Protein AF-A0A9E5AVL1-F1 (afdb_monomer)

Solvent-accessible surface area (backbone atoms only — not comparable to full-atom values): 13352 Å² total; per-residue (Å²): 135,83,58,75,68,58,58,50,52,53,58,55,49,58,72,69,49,78,74,55,73,66,56,57,51,56,53,49,52,53,40,41,76,71,60,78,41,69,78,54,61,67,53,50,52,53,49,52,51,51,52,51,53,51,52,49,50,54,50,50,54,53,49,51,57,51,44,51,50,44,64,69,42,89,80,58,37,88,88,38,88,54,32,64,58,38,56,50,51,54,54,48,54,48,72,68,36,90,43,72,71,51,31,50,54,49,50,48,53,50,39,56,49,48,55,51,49,53,52,54,28,58,76,65,74,48,80,78,58,90,73,52,58,62,54,52,54,50,47,52,50,56,52,68,76,70,52,96,50,82,61,55,59,60,53,49,55,55,47,50,53,52,52,51,51,56,50,50,63,74,64,50,84,48,77,64,57,50,51,53,52,48,52,53,51,50,53,52,50,54,52,51,54,51,49,52,53,52,52,50,54,48,53,54,50,48,66,76,50,65,71,77,72,74,78,76,72,72,76,77,74,82,82,86,74,88,134

Radius of gyration: 32.95 Å; Cα contacts (8 Å, |Δi|>4): 63; chains: 1; bounding box: 86×68×91 Å

Structure (mmCIF, N/CA/C/O backbone):
data_AF-A0A9E5AVL1-F1
#
_entry.id   AF-A0A9E5AVL1-F1
#
loop_
_atom_site.group_PDB
_atom_site.id
_atom_site.type_symbol
_atom_site.label_atom_id
_atom_site.label_alt_id
_atom_site.label_comp_id
_atom_site.label_asym_id
_atom_site.label_entity_id
_atom_site.label_seq_id
_atom_site.pdbx_PDB_ins_code
_atom_site.Cartn_x
_atom_site.Cartn_y
_atom_site.Cartn_z
_atom_site.occupancy
_atom_site.B_iso_or_equiv
_atom_site.auth_seq_id
_atom_site.auth_comp_id
_atom_site.auth_asym_id
_atom_site.auth_atom_id
_atom_site.pdbx_PDB_model_num
ATOM 1 N N . MET A 1 1 ? 28.200 21.022 -48.558 1.00 65.75 1 MET A N 1
ATOM 2 C CA . MET A 1 1 ? 26.750 21.289 -48.716 1.00 65.75 1 MET A CA 1
ATOM 3 C C . MET A 1 1 ? 26.200 20.318 -49.753 1.00 65.75 1 MET A C 1
ATOM 5 O O . MET A 1 1 ? 26.696 20.313 -50.869 1.00 65.75 1 MET A O 1
ATOM 9 N N . ILE A 1 2 ? 25.260 19.443 -49.385 1.00 74.56 2 ILE A N 1
ATOM 10 C CA . ILE A 1 2 ? 24.670 18.452 -50.307 1.00 74.56 2 ILE A CA 1
ATOM 11 C C . ILE A 1 2 ? 23.527 19.133 -51.069 1.00 74.56 2 ILE A C 1
ATOM 13 O O . ILE A 1 2 ? 22.708 19.813 -50.453 1.00 74.56 2 ILE A O 1
ATOM 17 N N . SER A 1 3 ? 23.464 18.979 -52.395 1.00 87.94 3 SER A N 1
ATOM 18 C CA . SER A 1 3 ? 22.437 19.648 -53.200 1.00 87.94 3 SER A CA 1
ATOM 19 C C . SER A 1 3 ? 21.028 19.098 -52.897 1.00 87.94 3 SER A C 1
ATOM 21 O O . SER A 1 3 ? 20.856 17.887 -52.707 1.00 87.94 3 SER A O 1
ATOM 23 N N . PRO A 1 4 ? 19.987 19.951 -52.887 1.00 88.06 4 PRO A N 1
ATOM 24 C CA . PRO A 1 4 ? 18.616 19.541 -52.558 1.00 88.06 4 PRO A CA 1
ATOM 25 C C . PRO A 1 4 ? 18.028 18.518 -53.546 1.00 88.06 4 PRO A C 1
ATOM 27 O O . PRO A 1 4 ? 17.121 17.763 -53.200 1.00 88.06 4 PRO A O 1
ATOM 30 N N . ARG A 1 5 ? 18.568 18.434 -54.771 1.00 86.00 5 ARG A N 1
ATOM 31 C CA . ARG A 1 5 ? 18.184 17.406 -55.753 1.00 86.00 5 ARG A CA 1
ATOM 32 C C . ARG A 1 5 ? 18.671 16.008 -55.361 1.00 86.00 5 ARG A C 1
ATOM 34 O O . ARG A 1 5 ? 17.943 15.035 -55.553 1.00 86.00 5 ARG A O 1
ATOM 41 N N . ILE A 1 6 ? 19.869 15.904 -54.785 1.00 87.06 6 ILE A N 1
ATOM 42 C CA . ILE A 1 6 ? 20.459 14.620 -54.384 1.00 87.06 6 ILE A CA 1
ATOM 43 C C . ILE A 1 6 ? 19.718 14.049 -53.168 1.00 87.06 6 ILE A C 1
ATOM 45 O O . ILE A 1 6 ? 19.368 12.869 -53.162 1.00 87.06 6 ILE A O 1
ATOM 49 N N . SER A 1 7 ? 19.390 14.881 -52.173 1.00 85.00 7 SER A N 1
ATOM 50 C CA . SER A 1 7 ? 18.639 14.425 -50.993 1.00 85.00 7 SER A CA 1
ATOM 51 C C . SER A 1 7 ? 17.235 13.912 -51.350 1.00 85.00 7 SER A C 1
ATOM 53 O O . SER A 1 7 ? 16.782 12.912 -50.786 1.00 85.00 7 SER A O 1
ATOM 55 N N . TRP A 1 8 ? 16.567 14.528 -52.335 1.00 90.31 8 TRP A N 1
ATOM 56 C CA . TRP A 1 8 ? 15.270 14.065 -52.837 1.00 90.31 8 TRP A CA 1
ATOM 57 C C . TRP A 1 8 ? 15.355 12.687 -53.510 1.00 90.31 8 TRP A C 1
ATOM 59 O O . TRP A 1 8 ? 14.530 11.813 -53.228 1.00 90.31 8 TRP A O 1
ATOM 69 N N . LEU A 1 9 ? 16.376 12.459 -54.343 1.00 87.06 9 LEU A N 1
ATOM 70 C CA . LEU A 1 9 ? 16.611 11.169 -55.001 1.00 87.06 9 LEU A CA 1
ATOM 71 C C . LEU A 1 9 ? 16.873 10.049 -53.987 1.00 87.06 9 LEU A C 1
ATOM 73 O O . LEU A 1 9 ? 16.223 9.004 -54.052 1.00 87.06 9 LEU A O 1
ATOM 77 N N . PHE A 1 10 ? 17.743 10.284 -53.000 1.00 83.81 10 PHE A N 1
ATOM 78 C CA . PHE A 1 10 ? 18.002 9.304 -51.940 1.00 83.81 10 PHE A CA 1
ATOM 79 C C . PHE A 1 10 ? 16.743 8.970 -51.138 1.00 83.81 10 PHE A C 1
ATOM 81 O O . PHE A 1 10 ? 16.468 7.798 -50.884 1.00 83.81 10 PHE A O 1
ATOM 88 N N . ARG A 1 11 ? 15.923 9.975 -50.809 1.00 85.12 11 ARG A N 1
ATOM 89 C CA . ARG A 1 11 ? 14.659 9.769 -50.086 1.00 85.12 11 ARG A CA 1
ATOM 90 C C . ARG A 1 11 ? 13.625 8.994 -50.906 1.00 85.12 11 ARG A C 1
ATOM 92 O O . ARG A 1 11 ? 12.794 8.295 -50.332 1.00 85.12 11 ARG A O 1
ATOM 99 N N . ARG A 1 12 ? 13.639 9.115 -52.237 1.00 87.62 12 ARG A N 1
ATOM 100 C CA . ARG A 1 12 ? 12.754 8.347 -53.127 1.00 87.62 12 ARG A CA 1
ATOM 101 C C . ARG A 1 12 ? 13.211 6.894 -53.256 1.00 87.62 12 ARG A C 1
ATOM 103 O O . ARG A 1 12 ? 12.367 5.999 -53.248 1.00 87.62 12 ARG A O 1
ATOM 110 N N . MET A 1 13 ? 14.520 6.658 -53.335 1.00 84.00 13 MET A N 1
ATOM 111 C CA . MET A 1 13 ? 15.086 5.307 -53.377 1.00 84.00 13 MET A CA 1
ATOM 112 C C . MET A 1 13 ? 14.893 4.568 -52.048 1.00 84.00 13 MET A C 1
ATOM 114 O O . MET A 1 13 ? 14.464 3.417 -52.064 1.00 84.00 13 MET A O 1
ATOM 118 N N . SER A 1 14 ? 15.084 5.239 -50.906 1.00 79.12 14 SER A N 1
ATOM 119 C CA . SER A 1 14 ? 14.932 4.619 -49.579 1.00 79.12 14 SER A CA 1
ATOM 120 C C . SER A 1 14 ? 13.502 4.197 -49.238 1.00 79.12 14 SER A C 1
ATOM 122 O O . SER A 1 14 ? 13.309 3.335 -48.393 1.00 79.12 14 SER A O 1
ATOM 124 N N . ARG A 1 15 ? 12.485 4.777 -49.888 1.00 80.19 15 ARG A N 1
ATOM 125 C CA . ARG A 1 15 ? 11.084 4.353 -49.714 1.00 80.19 15 ARG A CA 1
ATOM 126 C C . ARG A 1 15 ? 10.721 3.109 -50.526 1.00 80.19 15 ARG A C 1
ATOM 128 O O . ARG A 1 15 ? 9.738 2.453 -50.201 1.00 80.19 15 ARG A O 1
ATOM 135 N N . ARG A 1 16 ? 11.453 2.822 -51.608 1.00 81.44 16 ARG A N 1
ATOM 136 C CA . ARG A 1 16 ? 11.190 1.675 -52.497 1.00 81.44 16 ARG A CA 1
ATOM 137 C C . ARG A 1 16 ? 12.064 0.480 -52.165 1.00 81.44 16 ARG A C 1
ATOM 139 O O . ARG A 1 16 ? 11.585 -0.647 -52.197 1.00 81.44 16 ARG A O 1
ATOM 146 N N . ALA A 1 17 ? 13.319 0.730 -51.817 1.00 77.31 17 ALA A N 1
ATOM 147 C CA . ALA A 1 17 ? 14.143 -0.275 -51.188 1.00 77.31 17 ALA A CA 1
ATOM 148 C C . ALA A 1 17 ? 13.575 -0.488 -49.780 1.00 77.31 17 ALA A C 1
ATOM 150 O O . ALA A 1 17 ? 13.653 0.404 -48.943 1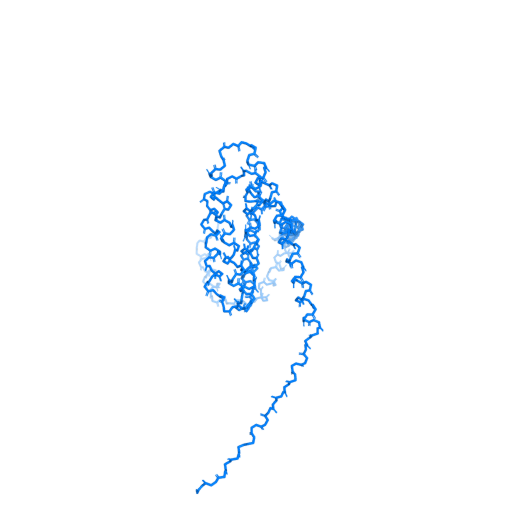.00 77.31 17 ALA A O 1
ATOM 151 N N . LYS A 1 18 ? 12.974 -1.648 -49.521 1.00 82.19 18 LYS A N 1
ATOM 152 C CA . LYS A 1 18 ? 12.820 -2.179 -48.163 1.00 82.19 18 LYS A CA 1
ATOM 153 C C . LYS A 1 18 ? 14.044 -3.063 -47.913 1.00 82.19 18 LYS A C 1
ATOM 155 O O . LYS A 1 18 ? 13.919 -4.277 -48.059 1.00 82.19 18 LYS A O 1
ATOM 160 N N . PRO A 1 19 ? 15.247 -2.499 -47.698 1.00 81.69 19 PRO A N 1
ATOM 161 C CA . PRO A 1 19 ? 16.427 -3.325 -47.513 1.00 81.69 19 PRO A CA 1
ATOM 162 C C . PRO A 1 19 ? 16.213 -4.245 -46.314 1.00 81.69 19 PRO A C 1
ATOM 164 O O . PRO A 1 19 ? 15.640 -3.850 -45.294 1.00 81.69 19 PRO A O 1
ATOM 167 N N . GLU A 1 20 ? 16.659 -5.486 -46.460 1.00 89.06 20 GLU A N 1
ATOM 168 C CA . GLU A 1 20 ? 16.605 -6.449 -45.375 1.00 89.06 20 GLU A CA 1
ATOM 169 C C . GLU A 1 20 ? 17.450 -5.983 -44.186 1.00 89.06 20 GLU A C 1
ATOM 171 O O . GLU A 1 20 ? 18.442 -5.261 -44.321 1.00 89.06 20 GLU A O 1
ATOM 176 N N . ARG A 1 21 ? 17.072 -6.438 -42.988 1.00 87.38 21 ARG A N 1
ATOM 177 C CA . ARG A 1 21 ? 17.776 -6.123 -41.738 1.00 87.38 21 ARG A CA 1
ATOM 178 C C . ARG A 1 21 ? 19.268 -6.489 -41.797 1.00 87.38 21 ARG A C 1
ATOM 180 O O . ARG A 1 21 ? 20.085 -5.787 -41.209 1.00 87.38 21 ARG A O 1
ATOM 187 N N . SER A 1 22 ? 19.615 -7.546 -42.530 1.00 89.69 22 SER A N 1
ATOM 188 C CA . SER A 1 22 ? 20.988 -8.002 -42.787 1.00 89.69 22 SER A CA 1
ATOM 189 C C . SER A 1 22 ? 21.841 -6.948 -43.504 1.00 89.69 22 SER A C 1
ATOM 191 O O . SER A 1 22 ? 22.997 -6.730 -43.137 1.00 89.69 22 SER A O 1
ATOM 193 N N . PHE A 1 23 ? 21.265 -6.233 -44.475 1.00 90.00 23 PHE A N 1
ATOM 194 C CA . PHE A 1 23 ? 21.961 -5.184 -45.217 1.00 90.00 23 PHE A CA 1
ATOM 195 C C . PHE A 1 23 ? 22.375 -4.034 -44.297 1.00 90.00 23 PHE A C 1
ATOM 197 O O . PHE A 1 23 ? 23.528 -3.616 -44.330 1.00 90.00 23 PHE A O 1
ATOM 204 N N . TYR A 1 24 ? 21.479 -3.567 -43.422 1.00 87.31 24 TYR A N 1
ATOM 205 C CA . TYR A 1 24 ? 21.816 -2.514 -42.459 1.00 87.31 24 TYR A CA 1
ATOM 206 C C . TYR A 1 24 ? 22.925 -2.923 -41.493 1.00 87.31 24 TYR A C 1
ATOM 208 O O . TYR A 1 24 ? 23.804 -2.110 -41.224 1.00 87.31 24 TYR A O 1
ATOM 216 N N . LEU A 1 25 ? 22.901 -4.166 -41.003 1.00 84.50 25 LEU A N 1
ATOM 217 C CA . LEU A 1 25 ? 23.939 -4.680 -40.106 1.00 84.50 25 LEU A CA 1
ATOM 218 C C . LEU A 1 25 ? 25.303 -4.707 -40.805 1.00 84.50 25 LEU A C 1
ATOM 220 O O . LEU A 1 25 ? 26.263 -4.150 -40.289 1.00 84.50 25 LEU A O 1
ATOM 224 N N . SER A 1 26 ? 25.366 -5.243 -42.026 1.00 89.88 26 SER A N 1
ATOM 225 C CA . SER A 1 26 ? 26.617 -5.267 -42.797 1.00 89.88 26 SER A CA 1
ATOM 226 C C . SER A 1 26 ? 27.115 -3.873 -43.207 1.00 89.88 26 SER A C 1
ATOM 228 O O . SER A 1 26 ? 28.321 -3.631 -43.223 1.00 89.88 26 SER A O 1
ATOM 230 N N . LEU A 1 27 ? 26.213 -2.934 -43.520 1.00 89.75 27 LEU A N 1
ATOM 231 C CA . LEU A 1 27 ? 26.571 -1.542 -43.805 1.00 89.75 27 LEU A CA 1
ATOM 232 C C . LEU A 1 27 ? 27.142 -0.865 -42.554 1.00 89.75 27 LEU A C 1
ATOM 234 O O . LEU A 1 27 ? 28.115 -0.121 -42.648 1.00 89.75 27 LEU A O 1
ATOM 238 N N . GLN A 1 28 ? 26.544 -1.133 -41.394 1.00 86.00 28 GLN A N 1
ATOM 239 C CA . GLN A 1 28 ? 27.009 -0.621 -40.115 1.00 86.00 28 GLN A CA 1
ATOM 240 C C . GLN A 1 28 ? 28.406 -1.155 -39.776 1.00 86.00 28 GLN A C 1
ATOM 242 O O . GLN A 1 28 ? 29.276 -0.348 -39.460 1.00 86.00 28 GLN A O 1
ATOM 247 N N . ASP A 1 29 ? 28.641 -2.463 -39.920 1.00 87.19 29 ASP A N 1
ATOM 248 C CA . ASP A 1 29 ? 29.950 -3.080 -39.665 1.00 87.19 29 ASP A CA 1
ATOM 249 C C . ASP A 1 29 ? 31.038 -2.482 -40.570 1.00 87.19 29 ASP A C 1
ATOM 251 O O . ASP A 1 29 ? 32.106 -2.103 -40.094 1.00 87.19 29 ASP A O 1
ATOM 255 N N . LYS A 1 30 ? 30.743 -2.291 -41.864 1.00 91.56 30 LYS A N 1
ATOM 256 C CA . LYS A 1 30 ? 31.684 -1.666 -42.812 1.00 91.56 30 LYS A CA 1
ATOM 257 C C . LYS A 1 30 ? 31.990 -0.207 -42.478 1.00 91.56 30 LYS A C 1
ATOM 259 O O . LYS A 1 30 ? 33.121 0.241 -42.640 1.00 91.56 30 LYS A O 1
ATOM 264 N N . LEU A 1 31 ? 30.989 0.556 -42.039 1.00 87.50 31 LEU A N 1
ATOM 265 C CA . LEU A 1 31 ? 31.185 1.951 -41.635 1.00 87.50 31 LEU A CA 1
ATOM 266 C C . LEU A 1 31 ? 31.946 2.064 -40.304 1.00 87.50 31 LEU A C 1
ATOM 268 O O . LEU A 1 31 ? 32.661 3.046 -40.099 1.00 87.50 31 LEU A O 1
ATOM 272 N N . GLU A 1 32 ? 31.811 1.073 -39.420 1.00 84.06 32 GLU A N 1
ATOM 273 C CA . GLU A 1 32 ? 32.590 0.965 -38.183 1.00 84.06 32 GLU A CA 1
ATOM 274 C C . GLU A 1 32 ? 34.056 0.608 -38.475 1.00 84.06 32 GLU A C 1
ATOM 276 O O . GLU A 1 32 ? 34.956 1.257 -37.946 1.00 84.06 32 GLU A O 1
ATOM 281 N N . GLU A 1 33 ? 34.306 -0.358 -39.363 1.00 88.31 33 GLU A N 1
ATOM 282 C CA . GLU A 1 33 ? 35.656 -0.748 -39.796 1.00 88.31 33 GLU A CA 1
ATOM 283 C C . GLU A 1 33 ? 36.397 0.408 -40.482 1.00 88.31 33 GLU A C 1
ATOM 285 O O . GLU A 1 33 ? 37.580 0.635 -40.236 1.00 88.31 33 GLU A O 1
ATOM 290 N N . ALA A 1 34 ? 35.677 1.206 -41.270 1.00 90.75 34 ALA A N 1
ATOM 291 C CA . ALA A 1 34 ? 36.215 2.396 -41.920 1.00 90.75 34 ALA A CA 1
ATOM 292 C C . ALA A 1 34 ? 36.401 3.604 -40.972 1.00 90.75 34 ALA A C 1
ATOM 294 O O . ALA A 1 34 ? 36.819 4.672 -41.416 1.00 90.75 34 ALA A O 1
ATOM 295 N N . GLY A 1 35 ? 36.091 3.468 -39.676 1.00 86.25 35 GLY A N 1
ATOM 296 C CA . GLY A 1 35 ? 36.334 4.502 -38.665 1.00 86.25 35 GLY A CA 1
ATOM 297 C C . GLY A 1 35 ? 35.399 5.714 -38.737 1.00 86.25 35 GLY A C 1
ATOM 298 O O . GLY A 1 35 ? 35.622 6.697 -38.032 1.00 86.25 35 GLY A O 1
ATOM 299 N N . TYR A 1 36 ? 34.336 5.659 -39.549 1.00 84.06 36 TYR A N 1
ATOM 300 C CA . TYR A 1 36 ? 33.347 6.741 -39.642 1.00 84.06 36 TYR A CA 1
ATOM 301 C C . TYR A 1 36 ? 32.460 6.830 -38.399 1.00 84.06 36 TYR A C 1
ATOM 303 O O . TYR A 1 36 ? 31.962 7.909 -38.074 1.00 84.06 36 TYR A O 1
ATOM 311 N N . PHE A 1 37 ? 32.278 5.715 -37.688 1.00 74.69 37 PHE A N 1
ATOM 312 C CA . PHE A 1 37 ? 31.630 5.696 -36.384 1.00 74.69 37 PHE A CA 1
ATOM 313 C C . PHE A 1 37 ? 32.646 5.336 -35.303 1.00 74.69 37 PHE A C 1
ATOM 315 O O . PHE A 1 37 ? 33.238 4.256 -35.359 1.00 74.69 37 PHE A O 1
ATOM 322 N N . PRO A 1 38 ? 32.839 6.180 -34.276 1.00 69.12 38 PRO A N 1
ATOM 323 C CA . PRO A 1 38 ? 33.598 5.753 -33.119 1.00 69.12 38 PRO A CA 1
ATOM 324 C C . PRO A 1 38 ? 32.849 4.584 -32.462 1.00 69.12 38 PRO A C 1
ATOM 326 O O . PRO A 1 38 ? 31.649 4.671 -32.186 1.00 69.12 38 PRO A O 1
ATOM 329 N N . ARG A 1 39 ? 33.569 3.495 -32.157 1.00 65.06 39 ARG A N 1
ATOM 330 C CA . ARG A 1 39 ? 33.092 2.304 -31.411 1.00 65.06 39 ARG A CA 1
ATOM 331 C C . ARG A 1 39 ? 32.383 2.613 -30.082 1.00 65.06 39 ARG A C 1
ATOM 333 O O . ARG A 1 39 ? 31.820 1.730 -29.436 1.00 65.06 39 ARG A O 1
ATOM 340 N N . THR A 1 40 ? 32.403 3.873 -29.663 1.00 60.72 40 THR A N 1
ATOM 341 C CA . THR A 1 40 ? 31.823 4.398 -28.435 1.00 60.72 40 THR A CA 1
ATOM 342 C C . THR A 1 40 ? 30.304 4.291 -28.369 1.00 60.72 40 THR A C 1
ATOM 344 O O . THR A 1 40 ? 29.777 4.181 -27.269 1.00 60.72 40 THR A O 1
ATOM 347 N N . HIS A 1 41 ? 29.558 4.273 -29.479 1.00 63.47 41 HIS A N 1
ATOM 348 C CA . HIS A 1 41 ? 28.090 4.310 -29.380 1.00 63.47 41 HIS A CA 1
ATOM 349 C C . HIS A 1 41 ? 27.497 3.034 -28.747 1.00 63.47 41 HIS A C 1
ATOM 351 O O . HIS A 1 41 ? 26.602 3.099 -27.900 1.00 63.47 41 HIS A O 1
ATOM 357 N N . ARG A 1 42 ? 28.030 1.858 -29.104 1.00 66.94 42 ARG A N 1
ATOM 358 C CA . ARG A 1 42 ? 27.552 0.566 -28.582 1.00 66.94 42 ARG A CA 1
ATOM 359 C C . ARG A 1 42 ? 27.969 0.361 -27.123 1.00 66.94 42 ARG A C 1
ATOM 361 O O . ARG A 1 42 ? 27.176 -0.126 -26.315 1.00 66.94 42 ARG A O 1
ATOM 368 N N . THR A 1 43 ? 29.173 0.805 -26.760 1.00 71.31 43 THR A N 1
ATOM 369 C CA . THR A 1 43 ? 29.642 0.774 -25.370 1.00 71.31 43 THR A CA 1
ATOM 370 C C . THR A 1 43 ? 28.873 1.778 -24.512 1.00 71.31 43 THR A C 1
ATOM 372 O O . THR A 1 43 ? 28.374 1.383 -23.461 1.00 71.31 43 THR A O 1
ATOM 375 N N . MET A 1 44 ? 28.642 3.011 -24.975 1.00 75.19 44 MET A N 1
ATOM 376 C CA . MET A 1 44 ? 27.846 4.019 -24.260 1.00 75.19 44 MET A CA 1
ATOM 377 C C . MET A 1 44 ? 26.419 3.544 -23.974 1.00 75.19 44 MET A C 1
ATOM 379 O O . MET A 1 44 ? 25.944 3.717 -22.853 1.00 75.19 44 MET A O 1
ATOM 383 N N . TRP A 1 45 ? 25.744 2.892 -24.927 1.00 77.19 45 TRP A N 1
ATOM 384 C CA . TRP A 1 45 ? 24.413 2.321 -24.680 1.00 77.19 45 TRP A CA 1
ATOM 385 C C . TRP A 1 45 ? 24.445 1.262 -23.572 1.00 77.19 45 TRP A C 1
ATOM 387 O O . TRP A 1 45 ? 23.612 1.275 -22.665 1.00 77.19 45 TRP A O 1
ATOM 397 N N . SER A 1 46 ? 25.436 0.364 -23.605 1.00 82.00 46 SER A N 1
ATOM 398 C CA . SER A 1 46 ? 25.592 -0.663 -22.569 1.00 82.00 46 SER A CA 1
ATOM 399 C C . SER A 1 46 ? 25.908 -0.064 -21.193 1.00 82.00 46 SER A C 1
ATOM 401 O O . SER A 1 46 ? 25.369 -0.528 -20.191 1.00 82.00 46 SER A O 1
ATOM 403 N N . TYR A 1 47 ? 26.711 1.005 -21.134 1.00 85.69 47 TYR A N 1
ATOM 404 C CA . TYR A 1 47 ? 27.002 1.727 -19.897 1.00 85.69 47 TYR A CA 1
ATOM 405 C C . TYR A 1 47 ? 25.752 2.403 -19.337 1.00 85.69 47 TYR A C 1
ATOM 407 O O . TYR A 1 47 ? 25.500 2.282 -18.143 1.00 85.69 47 TYR A O 1
ATOM 415 N N . ARG A 1 48 ? 24.928 3.036 -20.185 1.00 87.69 48 ARG A N 1
ATOM 416 C CA . ARG A 1 48 ? 23.655 3.638 -19.756 1.00 87.69 48 ARG A CA 1
ATOM 417 C C . ARG A 1 48 ? 22.691 2.598 -19.198 1.00 87.69 48 ARG A C 1
ATOM 419 O O . ARG A 1 48 ? 22.067 2.843 -18.175 1.00 87.69 48 ARG A O 1
ATOM 426 N N . TRP A 1 49 ? 22.590 1.424 -19.820 1.00 91.38 49 TRP A N 1
ATOM 427 C CA . TRP A 1 49 ? 21.756 0.359 -19.263 1.00 91.38 49 TRP A CA 1
ATOM 428 C C . TRP A 1 49 ? 22.298 -0.168 -17.938 1.00 91.38 49 TRP A C 1
ATOM 430 O O . TRP A 1 49 ? 21.534 -0.339 -16.995 1.00 91.38 49 TRP A O 1
ATOM 440 N N . LYS A 1 50 ? 23.616 -0.367 -17.829 1.00 92.12 50 LYS A N 1
ATOM 441 C CA . LYS A 1 50 ? 24.245 -0.794 -16.573 1.00 92.12 50 LYS A CA 1
ATOM 442 C C . LYS A 1 50 ? 24.007 0.209 -15.446 1.00 92.12 50 LYS A C 1
ATOM 444 O O . LYS A 1 50 ? 23.680 -0.216 -14.343 1.00 92.12 50 LYS A O 1
ATOM 449 N N . THR A 1 51 ? 24.120 1.513 -15.708 1.00 91.94 51 THR A N 1
ATOM 450 C CA . THR A 1 51 ? 23.853 2.535 -14.684 1.00 91.94 51 THR A CA 1
ATOM 451 C C . THR A 1 51 ? 22.381 2.587 -14.294 1.00 91.94 51 THR A C 1
ATOM 453 O O . THR A 1 51 ? 22.101 2.694 -13.105 1.00 91.94 51 THR A O 1
ATOM 456 N N . ILE A 1 52 ? 21.452 2.443 -15.246 1.00 92.81 52 ILE A N 1
ATOM 457 C CA . ILE A 1 52 ? 20.011 2.364 -14.955 1.00 92.81 52 ILE A CA 1
ATOM 458 C C . ILE A 1 52 ? 19.690 1.122 -14.116 1.00 92.81 52 ILE A C 1
ATOM 460 O O . ILE A 1 52 ? 18.971 1.220 -13.129 1.00 92.81 52 ILE A O 1
ATOM 464 N N . CYS A 1 53 ? 20.231 -0.047 -14.461 1.00 94.00 53 CYS A N 1
ATOM 465 C CA . CYS A 1 53 ? 19.997 -1.264 -13.684 1.00 94.00 53 CYS A CA 1
ATOM 466 C C . CYS A 1 53 ? 20.602 -1.168 -12.277 1.00 94.00 53 CYS A C 1
ATOM 468 O O . CYS A 1 53 ? 19.974 -1.598 -11.313 1.00 94.00 53 CYS A O 1
ATOM 470 N N . ALA A 1 54 ? 21.796 -0.582 -12.143 1.00 95.19 54 ALA A N 1
ATOM 471 C CA . ALA A 1 54 ? 22.432 -0.380 -10.846 1.00 95.19 54 ALA A CA 1
ATOM 472 C C . ALA A 1 54 ? 21.638 0.599 -9.969 1.00 95.19 54 ALA A C 1
ATOM 474 O O . ALA A 1 54 ? 21.376 0.299 -8.805 1.00 95.19 54 ALA A O 1
ATOM 475 N N . SER A 1 55 ? 21.201 1.738 -10.519 1.00 93.50 55 SER A N 1
ATOM 476 C CA . SER A 1 55 ? 20.386 2.701 -9.773 1.00 93.50 55 SER A CA 1
ATOM 477 C C . SER A 1 55 ? 19.029 2.115 -9.392 1.00 93.50 55 SER A C 1
ATOM 479 O O . SER A 1 55 ? 18.598 2.276 -8.252 1.00 93.50 55 SER A O 1
ATOM 481 N N . LEU A 1 56 ? 18.396 1.366 -10.299 1.00 94.81 56 LEU A N 1
ATOM 482 C CA . LEU A 1 56 ? 17.150 0.659 -10.030 1.00 94.81 56 LEU A CA 1
ATOM 483 C C . LEU A 1 56 ? 17.329 -0.388 -8.925 1.00 94.81 56 LEU A C 1
ATOM 485 O O . LE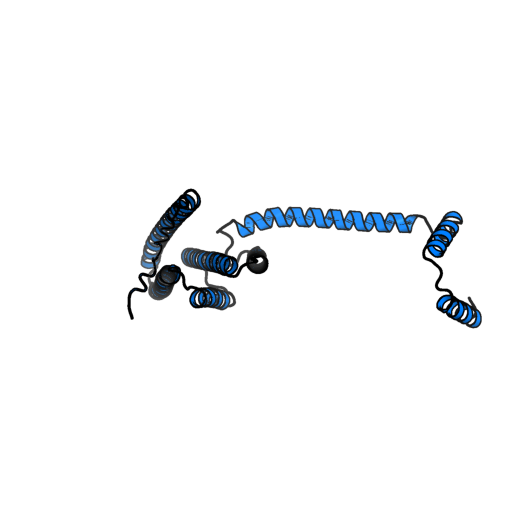U A 1 56 ? 16.494 -0.466 -8.033 1.00 94.81 56 LEU A O 1
ATOM 489 N N . SER A 1 57 ? 18.428 -1.149 -8.936 1.00 94.94 57 SER A N 1
ATOM 490 C CA . SER A 1 57 ? 18.732 -2.126 -7.886 1.00 94.94 57 SER A CA 1
ATOM 491 C C . SER A 1 57 ? 18.933 -1.463 -6.526 1.00 94.94 57 SER A C 1
ATOM 493 O O . SER A 1 57 ? 18.413 -1.964 -5.536 1.00 94.94 57 SER A O 1
ATOM 495 N N . ILE A 1 58 ? 19.658 -0.343 -6.462 1.00 92.38 58 ILE A N 1
ATOM 496 C CA . ILE A 1 58 ? 19.846 0.410 -5.214 1.00 92.38 58 ILE A CA 1
ATOM 497 C C . ILE A 1 58 ? 18.495 0.937 -4.720 1.00 92.38 58 ILE A C 1
ATOM 499 O O . ILE A 1 58 ? 18.162 0.786 -3.546 1.00 92.38 58 ILE A O 1
ATOM 503 N N . PHE A 1 59 ? 17.687 1.496 -5.622 1.00 91.12 59 PHE A N 1
ATOM 504 C CA . PHE A 1 59 ? 16.350 1.985 -5.303 1.00 91.12 59 PHE A CA 1
ATOM 505 C C . PHE A 1 59 ? 15.433 0.866 -4.789 1.00 91.12 59 PHE A C 1
ATOM 507 O O . PHE A 1 59 ? 14.760 1.042 -3.776 1.00 91.12 59 PHE A O 1
ATOM 514 N N . LEU A 1 60 ? 15.448 -0.307 -5.426 1.00 89.38 60 LEU A N 1
ATOM 515 C CA . LEU A 1 60 ? 14.722 -1.502 -4.984 1.00 89.38 60 LEU A CA 1
ATOM 516 C C . LEU A 1 60 ? 15.180 -1.967 -3.599 1.00 89.38 60 LEU A C 1
ATOM 518 O O . LEU A 1 60 ? 14.342 -2.237 -2.747 1.00 89.38 60 LEU A O 1
ATOM 522 N N . SER A 1 61 ? 16.486 -2.002 -3.334 1.00 88.94 61 SER A N 1
ATOM 523 C CA . SER A 1 61 ? 17.005 -2.393 -2.019 1.00 88.94 61 SER A CA 1
ATOM 524 C C . SER A 1 61 ? 16.593 -1.412 -0.916 1.00 88.94 61 SER A C 1
ATOM 526 O O . SER A 1 61 ? 16.159 -1.840 0.154 1.00 88.94 61 SER A O 1
ATOM 528 N N . LEU A 1 62 ? 16.664 -0.098 -1.173 1.00 85.62 62 LEU A N 1
ATOM 529 C CA . LEU A 1 62 ? 16.205 0.912 -0.211 1.00 85.62 62 LEU A CA 1
ATOM 530 C C . LEU A 1 62 ? 14.690 0.841 0.020 1.00 85.62 62 LEU A C 1
ATOM 532 O O . LEU A 1 62 ? 14.238 0.912 1.165 1.00 85.62 62 LEU A O 1
ATOM 536 N N . THR A 1 63 ? 13.902 0.700 -1.047 1.00 84.19 63 THR A N 1
ATOM 537 C CA . THR A 1 63 ? 12.435 0.627 -0.952 1.00 84.19 63 THR A CA 1
ATOM 538 C C . THR A 1 63 ? 11.957 -0.675 -0.320 1.00 84.19 63 THR A C 1
ATOM 540 O O . THR A 1 63 ? 10.978 -0.648 0.417 1.00 84.19 63 THR A O 1
ATOM 543 N N . ALA A 1 64 ? 12.662 -1.792 -0.510 1.00 86.56 64 ALA A N 1
ATOM 544 C CA . ALA A 1 64 ? 12.354 -3.048 0.166 1.00 86.56 64 ALA A CA 1
ATOM 545 C C . ALA A 1 64 ? 12.563 -2.935 1.684 1.00 86.56 64 ALA A C 1
ATOM 547 O O . ALA A 1 64 ? 11.659 -3.261 2.450 1.00 86.56 64 ALA A O 1
ATOM 548 N N . GLY A 1 65 ? 13.710 -2.412 2.135 1.00 83.12 65 GLY A N 1
ATOM 549 C CA . GLY A 1 65 ? 13.989 -2.259 3.569 1.00 83.12 65 GLY A CA 1
ATOM 550 C C . GLY A 1 65 ? 13.035 -1.278 4.259 1.00 83.12 65 GLY A C 1
ATOM 551 O O . GLY A 1 65 ? 12.415 -1.601 5.273 1.00 83.12 65 GLY A O 1
ATOM 552 N N . THR A 1 66 ? 12.866 -0.089 3.674 1.00 84.12 66 THR A N 1
ATOM 553 C CA . THR A 1 66 ? 11.969 0.944 4.222 1.00 84.12 66 THR A CA 1
ATOM 554 C C . THR A 1 66 ? 10.497 0.566 4.099 1.00 84.12 66 THR A C 1
ATOM 556 O O . THR A 1 66 ? 9.721 0.853 5.006 1.00 84.12 66 THR A O 1
ATOM 559 N N . GLY A 1 67 ? 10.110 -0.115 3.020 1.00 78.69 67 GLY A N 1
ATOM 560 C CA . GLY A 1 67 ? 8.748 -0.580 2.783 1.00 78.69 67 GLY A CA 1
ATOM 561 C C . GLY A 1 67 ? 8.315 -1.646 3.780 1.00 78.69 67 GLY A C 1
ATOM 562 O O . GLY A 1 67 ? 7.215 -1.549 4.318 1.00 78.69 67 GLY A O 1
ATOM 563 N N . VAL A 1 68 ? 9.187 -2.612 4.096 1.00 84.25 68 VAL A N 1
ATOM 564 C CA . VAL A 1 68 ? 8.894 -3.634 5.115 1.00 84.25 68 VAL A CA 1
ATOM 565 C C . VAL A 1 68 ? 8.695 -2.990 6.483 1.00 84.25 68 VAL A C 1
ATOM 567 O O . VAL A 1 68 ? 7.696 -3.276 7.138 1.00 84.25 68 VAL A O 1
ATOM 570 N N . TYR A 1 69 ? 9.576 -2.072 6.892 1.00 84.69 69 TYR A N 1
ATOM 571 C CA . TYR A 1 69 ? 9.402 -1.350 8.154 1.00 84.69 69 TYR A CA 1
ATOM 572 C C . TYR A 1 69 ? 8.120 -0.504 8.155 1.00 84.69 69 TYR A C 1
ATOM 574 O O . TYR A 1 69 ? 7.332 -0.582 9.095 1.00 84.69 69 TYR A O 1
ATOM 582 N N . ALA A 1 70 ? 7.862 0.250 7.080 1.00 81.06 70 ALA A N 1
ATOM 583 C CA . ALA A 1 70 ? 6.684 1.106 6.971 1.00 81.06 70 ALA A CA 1
ATOM 584 C C . ALA A 1 70 ? 5.363 0.319 7.002 1.00 81.06 70 ALA A C 1
ATOM 586 O O . ALA A 1 70 ? 4.348 0.801 7.508 1.00 81.06 70 ALA A O 1
ATOM 587 N N . TYR A 1 71 ? 5.373 -0.887 6.432 1.00 80.06 71 TYR A N 1
ATOM 588 C CA . TYR A 1 71 ? 4.208 -1.755 6.380 1.00 80.06 71 TYR A CA 1
ATOM 589 C C . TYR A 1 71 ? 4.017 -2.564 7.664 1.00 80.06 71 TYR A C 1
ATOM 591 O O . TYR A 1 71 ? 2.874 -2.820 8.033 1.00 80.06 71 TYR A O 1
ATOM 599 N N . ALA A 1 72 ? 5.090 -2.992 8.333 1.00 82.06 72 ALA A N 1
ATOM 600 C CA . ALA A 1 72 ? 5.006 -3.827 9.532 1.00 82.06 72 ALA A CA 1
ATOM 601 C C . ALA A 1 72 ? 4.849 -3.018 10.827 1.00 82.06 72 ALA A C 1
ATOM 603 O O . ALA A 1 72 ? 4.245 -3.517 11.770 1.00 82.06 72 ALA A O 1
ATOM 604 N N . SER A 1 73 ? 5.374 -1.792 10.880 1.00 84.50 73 SER A N 1
ATOM 605 C CA . SER A 1 73 ? 5.344 -0.984 12.098 1.00 84.50 73 SER A CA 1
ATOM 606 C C . SER A 1 73 ? 3.976 -0.332 12.324 1.00 84.50 73 SER A C 1
ATOM 608 O O . SER A 1 73 ? 3.447 0.386 11.466 1.00 84.50 73 SER A O 1
ATOM 610 N N . ASP A 1 74 ? 3.427 -0.536 13.521 1.00 81.38 74 ASP A N 1
ATOM 611 C CA . ASP A 1 74 ? 2.217 0.140 14.001 1.00 81.38 74 ASP A CA 1
ATOM 612 C C . ASP A 1 74 ? 2.485 1.607 14.397 1.00 81.38 74 ASP A C 1
ATOM 614 O O . ASP A 1 74 ? 1.556 2.383 14.607 1.00 81.38 74 ASP A O 1
ATOM 618 N N . GLU A 1 75 ? 3.751 2.037 14.423 1.00 83.81 75 GLU A N 1
ATOM 619 C CA . GLU A 1 75 ? 4.130 3.425 14.718 1.00 83.81 75 GLU A CA 1
ATOM 620 C C . GLU A 1 75 ? 3.900 4.383 13.540 1.00 83.81 75 GLU A C 1
ATOM 622 O O . GLU A 1 75 ? 3.925 5.606 13.718 1.00 83.81 75 GLU A O 1
ATOM 627 N N . VAL A 1 76 ? 3.666 3.843 12.337 1.00 88.81 76 VAL A N 1
ATOM 628 C CA . VAL A 1 76 ? 3.467 4.613 11.102 1.00 88.81 76 VAL A CA 1
ATOM 629 C C . VAL A 1 76 ? 2.053 5.176 11.071 1.00 88.81 76 VAL A C 1
ATOM 631 O O . VAL A 1 76 ? 1.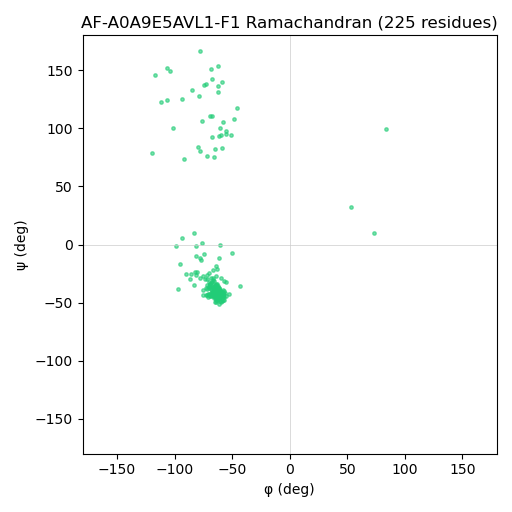143 4.647 10.437 1.00 88.81 76 VAL A O 1
ATOM 634 N N . LEU A 1 77 ? 1.894 6.277 11.793 1.00 90.75 77 LEU A N 1
ATOM 635 C CA . LEU A 1 77 ? 0.670 7.058 11.838 1.00 90.75 77 LEU A CA 1
ATOM 636 C C . LEU A 1 77 ? 0.506 7.947 10.596 1.00 90.75 77 LEU A C 1
ATOM 638 O O . LEU A 1 77 ? 1.474 8.190 9.874 1.00 90.75 77 LEU A O 1
ATOM 642 N N . PRO A 1 78 ? -0.700 8.492 10.382 1.00 88.94 78 PRO A N 1
ATOM 643 C CA . PRO A 1 78 ? -1.022 9.467 9.337 1.00 88.94 78 PRO A CA 1
ATOM 644 C C . PRO A 1 78 ? -0.024 10.606 9.101 1.00 88.94 78 PRO A C 1
ATOM 646 O O . PRO A 1 78 ? 0.171 11.012 7.957 1.00 88.94 78 PRO A O 1
ATOM 649 N N . ASP A 1 79 ? 0.613 11.102 10.162 1.00 87.31 79 ASP A N 1
ATOM 650 C CA . ASP A 1 79 ? 1.585 12.203 10.090 1.00 87.31 79 ASP A CA 1
ATOM 651 C C . ASP A 1 79 ? 2.988 11.740 9.667 1.00 87.31 79 ASP A C 1
ATOM 653 O O . ASP A 1 79 ? 3.884 12.553 9.449 1.00 87.31 79 ASP A O 1
ATOM 657 N N . HIS A 1 80 ? 3.220 10.428 9.615 1.00 89.88 80 HIS A N 1
ATOM 658 C CA . HIS A 1 80 ? 4.526 9.864 9.318 1.00 89.88 80 HIS A CA 1
ATOM 659 C C . HIS A 1 80 ? 4.840 10.021 7.819 1.00 89.88 80 HIS A C 1
ATOM 661 O O . HIS A 1 80 ? 3.986 9.719 6.980 1.00 89.88 80 HIS A O 1
ATOM 667 N N . PRO A 1 81 ? 6.072 10.398 7.423 1.00 88.94 81 PRO A N 1
ATOM 668 C CA . PRO A 1 81 ? 6.419 10.600 6.010 1.00 88.94 81 PRO A CA 1
ATOM 669 C C . PRO A 1 81 ? 6.222 9.340 5.152 1.00 88.94 81 PRO A C 1
ATOM 671 O O . PRO A 1 81 ? 5.909 9.424 3.967 1.00 88.94 81 PRO A O 1
ATOM 674 N N . LEU A 1 82 ? 6.358 8.156 5.757 1.00 90.25 82 LEU A N 1
ATOM 675 C CA . LEU A 1 82 ? 6.164 6.869 5.076 1.00 90.25 82 LEU A CA 1
ATOM 676 C C . LEU A 1 82 ? 4.692 6.439 4.955 1.00 90.25 82 LEU A C 1
ATOM 678 O O . LEU A 1 82 ? 4.410 5.403 4.354 1.00 90.25 82 LEU A O 1
ATOM 682 N N . TYR A 1 83 ? 3.741 7.213 5.482 1.00 89.75 83 TYR A N 1
ATOM 683 C CA . TYR A 1 83 ? 2.325 6.848 5.443 1.00 89.75 83 TYR A CA 1
ATOM 684 C C . TYR A 1 83 ? 1.778 6.754 4.012 1.00 89.75 83 TYR A C 1
ATOM 686 O O . TYR A 1 83 ? 1.003 5.855 3.686 1.00 89.75 83 TYR A O 1
ATOM 694 N N . GLY A 1 84 ? 2.238 7.639 3.119 1.00 89.50 84 GLY A N 1
ATOM 695 C CA . GLY A 1 84 ? 1.877 7.585 1.701 1.00 89.50 84 GLY A CA 1
ATOM 696 C C . GLY A 1 84 ? 2.297 6.270 1.039 1.00 89.50 84 GLY A C 1
ATOM 697 O O . GLY A 1 84 ? 1.519 5.685 0.289 1.00 89.50 84 GLY A O 1
ATOM 698 N N . LEU A 1 85 ? 3.488 5.760 1.373 1.00 89.06 85 LEU A N 1
ATOM 699 C CA . LEU A 1 85 ? 3.984 4.484 0.854 1.00 89.06 85 LEU A CA 1
ATOM 700 C C . LEU A 1 85 ? 3.116 3.312 1.329 1.00 89.06 85 LEU A C 1
ATOM 702 O O . LEU A 1 85 ? 2.767 2.444 0.531 1.00 89.06 85 LEU A O 1
ATOM 706 N N . ARG A 1 86 ? 2.712 3.316 2.605 1.00 89.94 86 ARG A N 1
ATOM 707 C CA . ARG A 1 86 ? 1.788 2.319 3.162 1.00 89.94 86 ARG A CA 1
ATOM 708 C C . ARG A 1 86 ? 0.440 2.333 2.445 1.00 89.94 86 ARG A C 1
ATOM 710 O O . ARG A 1 86 ? -0.032 1.274 2.053 1.00 89.94 86 ARG A O 1
ATOM 717 N N . ALA A 1 87 ? -0.137 3.508 2.195 1.00 89.62 87 ALA A N 1
ATOM 718 C CA . ALA A 1 87 ? -1.403 3.619 1.467 1.00 89.62 87 ALA A CA 1
ATOM 719 C C . ALA A 1 87 ? -1.314 3.065 0.029 1.00 89.62 87 ALA A C 1
ATOM 721 O O . ALA A 1 87 ? -2.249 2.426 -0.448 1.00 89.62 87 ALA A O 1
ATOM 722 N N . VAL A 1 88 ? -0.182 3.271 -0.656 1.00 90.56 88 VAL A N 1
ATOM 723 C CA . VAL A 1 88 ? 0.061 2.689 -1.989 1.00 90.56 88 VAL A CA 1
ATOM 724 C C . VAL A 1 88 ? 0.193 1.165 -1.912 1.00 90.56 88 VAL A C 1
ATOM 726 O O . VAL A 1 88 ? -0.391 0.466 -2.736 1.00 90.56 88 VAL A O 1
ATOM 729 N N . MET A 1 89 ? 0.914 0.646 -0.912 1.00 90.94 89 MET A N 1
ATOM 730 C CA . MET A 1 89 ? 1.055 -0.796 -0.669 1.00 90.94 89 MET A CA 1
ATOM 731 C C . MET A 1 89 ? -0.294 -1.460 -0.376 1.00 90.94 89 MET A C 1
ATOM 733 O O . MET A 1 89 ? -0.586 -2.513 -0.931 1.00 90.94 89 MET A O 1
ATOM 737 N N . GLU A 1 90 ? -1.138 -0.825 0.438 1.00 91.12 90 GLU A N 1
ATOM 738 C CA . GLU A 1 90 ? -2.506 -1.278 0.710 1.00 91.12 90 GLU A CA 1
ATOM 739 C C . GLU A 1 90 ? -3.339 -1.322 -0.586 1.00 91.12 90 GLU A C 1
ATOM 741 O O . GLU A 1 90 ? -3.970 -2.335 -0.885 1.00 91.12 90 GLU A O 1
ATOM 746 N N . GLY A 1 91 ? -3.271 -0.282 -1.425 1.00 92.19 91 GLY A N 1
ATOM 747 C CA . GLY A 1 91 ? -3.942 -0.277 -2.731 1.00 92.19 91 GLY A CA 1
ATOM 748 C C . GLY A 1 91 ? -3.457 -1.390 -3.669 1.00 92.19 91 GLY A C 1
ATOM 749 O O . GLY A 1 91 ? -4.267 -2.051 -4.319 1.00 92.19 91 GLY A O 1
ATOM 750 N N . ALA A 1 92 ? -2.146 -1.639 -3.704 1.00 93.31 92 ALA A N 1
ATOM 751 C CA . ALA A 1 92 ? -1.563 -2.728 -4.481 1.00 93.31 92 ALA A CA 1
ATOM 752 C C . ALA A 1 92 ? -1.987 -4.110 -3.951 1.00 93.31 92 ALA A C 1
ATOM 754 O O . ALA A 1 92 ? -2.275 -4.998 -4.748 1.00 93.31 92 ALA A O 1
ATOM 755 N N . GLU A 1 93 ? -2.082 -4.290 -2.628 1.00 93.69 93 GLU A N 1
ATOM 756 C CA . GLU A 1 93 ? -2.536 -5.539 -1.996 1.00 93.69 93 GLU A CA 1
ATOM 757 C C . GLU A 1 93 ? -3.965 -5.894 -2.440 1.00 93.69 93 GLU A C 1
ATOM 759 O O . GLU A 1 93 ? -4.229 -7.040 -2.801 1.00 93.69 93 GLU A O 1
ATOM 764 N N . VAL A 1 94 ? -4.862 -4.903 -2.511 1.00 93.19 94 VAL A N 1
ATOM 765 C CA . VAL A 1 94 ? -6.233 -5.093 -3.018 1.00 93.19 94 VAL A CA 1
ATOM 766 C C . VAL A 1 94 ? -6.240 -5.418 -4.516 1.00 93.19 94 VAL A C 1
ATOM 768 O O . VAL A 1 94 ? -6.963 -6.316 -4.936 1.00 93.19 94 VAL A O 1
ATOM 771 N N . GLN A 1 95 ? -5.427 -4.735 -5.330 1.00 94.44 95 GLN A N 1
ATOM 772 C CA . GLN A 1 95 ? -5.354 -4.987 -6.779 1.00 94.44 95 GLN A CA 1
ATOM 773 C C . GLN A 1 95 ? -4.762 -6.361 -7.126 1.00 94.44 95 GLN A C 1
ATOM 775 O O . GLN A 1 95 ? -5.147 -6.966 -8.124 1.00 94.44 95 GLN A O 1
ATOM 780 N N . LEU A 1 96 ? -3.837 -6.865 -6.306 1.00 96.06 96 LEU A N 1
ATOM 781 C CA . LEU A 1 96 ? -3.223 -8.186 -6.471 1.00 96.06 96 LEU A CA 1
ATOM 782 C C . LEU A 1 96 ? -4.132 -9.333 -6.000 1.00 96.06 96 LEU A C 1
ATOM 784 O O . LEU A 1 96 ? -3.849 -10.504 -6.269 1.00 96.06 96 LEU A O 1
ATOM 788 N N . ALA A 1 97 ? -5.220 -9.029 -5.295 1.00 95.06 97 ALA A N 1
ATOM 789 C CA . ALA A 1 97 ? -6.151 -10.029 -4.808 1.00 95.06 97 ALA A CA 1
ATOM 790 C C . ALA A 1 97 ? -7.046 -10.545 -5.946 1.00 95.06 97 ALA A C 1
ATOM 792 O O . ALA A 1 97 ? -7.968 -9.874 -6.404 1.00 95.06 97 ALA A O 1
ATOM 793 N N . TYR A 1 98 ? -6.771 -11.777 -6.380 1.00 93.69 98 TYR A N 1
ATOM 794 C CA . TYR A 1 98 ? -7.424 -12.403 -7.536 1.00 93.69 98 TYR A CA 1
ATOM 795 C C . TYR A 1 98 ? -8.904 -12.779 -7.323 1.00 93.69 98 TYR A C 1
ATOM 797 O O . TYR A 1 98 ? -9.651 -12.900 -8.285 1.00 93.69 98 TYR A O 1
ATOM 805 N N . SER A 1 99 ? -9.332 -12.996 -6.077 1.00 92.50 99 SER A N 1
ATOM 806 C CA . SER A 1 99 ? -10.684 -13.464 -5.732 1.00 92.50 99 SER A CA 1
ATOM 807 C C . SER A 1 99 ? -11.418 -12.414 -4.900 1.00 92.50 99 SER A C 1
ATOM 809 O O . SER A 1 99 ? -10.787 -11.742 -4.080 1.00 92.50 99 SER A O 1
ATOM 811 N N . SER A 1 100 ? -12.741 -12.315 -5.080 1.00 87.12 100 SER A N 1
ATOM 812 C CA . SER A 1 100 ? -13.626 -11.453 -4.284 1.00 87.12 100 SER A CA 1
ATOM 813 C C . SER A 1 100 ? -13.452 -11.688 -2.787 1.00 87.12 100 SER A C 1
ATOM 815 O O . SER A 1 100 ? -13.315 -10.734 -2.032 1.00 87.12 100 SER A O 1
ATOM 817 N N . ASP A 1 101 ? -13.346 -12.948 -2.365 1.00 85.56 101 ASP A N 1
ATOM 818 C CA . ASP A 1 101 ? -13.235 -13.317 -0.950 1.00 85.56 101 ASP A CA 1
ATOM 819 C C . ASP A 1 101 ? -11.891 -12.878 -0.362 1.00 85.56 101 ASP A C 1
ATOM 821 O O . ASP A 1 101 ? -11.778 -12.483 0.794 1.00 85.56 101 ASP A O 1
ATOM 825 N N . LYS A 1 102 ? -10.831 -12.904 -1.179 1.00 87.81 102 LYS A N 1
ATOM 826 C CA . LYS A 1 102 ? -9.530 -12.370 -0.762 1.00 87.81 102 LYS A CA 1
ATOM 827 C C . LYS A 1 102 ? -9.553 -10.850 -0.689 1.00 87.81 102 LYS A C 1
ATOM 829 O O . LYS A 1 102 ? -8.933 -10.286 0.206 1.00 87.81 102 LYS A O 1
ATOM 834 N N . GLN A 1 103 ? -10.244 -10.192 -1.618 1.00 89.06 103 GLN A N 1
ATOM 835 C CA . GLN A 1 103 ? -10.410 -8.742 -1.587 1.00 89.06 103 GLN A CA 1
ATOM 836 C C . GLN A 1 103 ? -11.156 -8.305 -0.326 1.00 89.06 103 GLN A C 1
ATOM 838 O O . GLN A 1 103 ? -10.709 -7.364 0.324 1.00 89.06 103 GLN A O 1
ATOM 843 N N . THR A 1 104 ? -12.227 -9.002 0.064 1.00 83.75 104 THR A N 1
ATOM 844 C CA . THR A 1 104 ? -12.962 -8.699 1.301 1.00 83.75 104 THR A CA 1
ATOM 845 C C . THR A 1 104 ? -12.115 -8.951 2.545 1.00 83.75 104 THR A C 1
ATOM 847 O O . THR A 1 104 ? -12.056 -8.077 3.408 1.00 83.75 104 THR A O 1
ATOM 850 N N . ASP A 1 105 ? -11.377 -10.065 2.610 1.00 85.88 105 ASP A N 1
ATOM 851 C CA . ASP A 1 105 ? -10.434 -10.347 3.703 1.00 85.88 105 ASP A CA 1
ATOM 852 C C . ASP A 1 105 ? -9.359 -9.246 3.833 1.00 85.88 105 ASP A C 1
ATOM 854 O O . ASP A 1 105 ? -9.035 -8.806 4.941 1.00 85.88 105 ASP A O 1
ATOM 858 N N . ILE A 1 106 ? -8.813 -8.763 2.711 1.00 90.50 106 ILE A N 1
ATOM 859 C 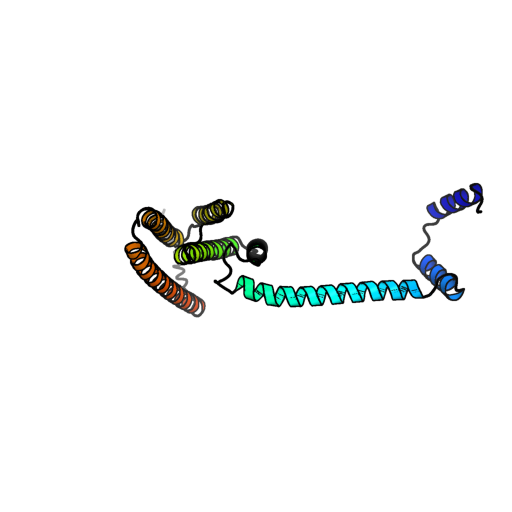CA . ILE A 1 106 ? -7.804 -7.691 2.689 1.00 90.50 106 ILE A CA 1
ATOM 860 C C . ILE A 1 106 ? -8.414 -6.349 3.100 1.00 90.50 106 ILE A C 1
ATOM 862 O O . ILE A 1 106 ? -7.829 -5.638 3.917 1.00 90.50 106 ILE A O 1
ATOM 866 N N . GLN A 1 107 ? -9.601 -6.009 2.598 1.00 86.81 107 GLN A N 1
ATOM 867 C CA . GLN A 1 107 ? -10.301 -4.783 2.984 1.00 86.81 107 GLN A CA 1
ATOM 868 C C . GLN A 1 107 ? -10.644 -4.778 4.476 1.00 86.81 107 GLN A C 1
ATOM 870 O O . GLN A 1 107 ? -10.433 -3.772 5.150 1.00 86.81 107 GLN A O 1
ATOM 875 N N . LEU A 1 108 ? -11.093 -5.913 5.018 1.00 84.25 108 LEU A N 1
ATOM 876 C CA . LEU A 1 108 ? -11.332 -6.085 6.448 1.00 84.25 108 LEU A CA 1
ATOM 877 C C . LEU A 1 108 ? -10.042 -5.896 7.257 1.00 84.25 108 LEU A C 1
ATOM 879 O O . LEU A 1 108 ? -10.034 -5.190 8.267 1.00 84.25 108 LEU A O 1
ATOM 883 N N . LYS A 1 109 ? -8.935 -6.496 6.804 1.00 88.31 109 LYS A N 1
ATOM 884 C CA . LYS A 1 109 ? -7.609 -6.319 7.411 1.00 88.31 109 LYS A CA 1
ATOM 885 C C . LYS A 1 109 ? -7.201 -4.843 7.430 1.00 88.31 109 LYS A C 1
ATOM 887 O O . LYS A 1 109 ? -6.720 -4.367 8.458 1.00 88.31 109 LYS A O 1
ATOM 892 N N . HIS A 1 110 ? -7.402 -4.111 6.332 1.00 89.81 110 HIS A N 1
ATOM 893 C CA . HIS A 1 110 ? -7.108 -2.676 6.261 1.00 89.81 110 HIS A CA 1
ATOM 894 C C . HIS A 1 110 ? -8.027 -1.862 7.175 1.00 89.81 110 HIS A C 1
ATOM 896 O O . HIS A 1 110 ? -7.530 -1.006 7.899 1.00 89.81 110 HIS A O 1
ATOM 902 N N . ALA A 1 111 ? -9.327 -2.162 7.228 1.00 84.44 111 ALA A N 1
ATOM 903 C CA . ALA A 1 111 ? -10.281 -1.477 8.104 1.00 84.44 111 ALA A CA 1
ATOM 904 C C . ALA A 1 111 ? -9.908 -1.612 9.590 1.00 84.44 111 ALA A C 1
ATOM 906 O O . ALA A 1 111 ? -9.762 -0.600 10.276 1.00 84.44 111 ALA A O 1
ATOM 907 N N . ARG A 1 112 ? -9.631 -2.838 10.061 1.00 83.94 112 ARG A N 1
ATOM 908 C CA . ARG A 1 112 ? -9.146 -3.097 11.434 1.00 83.94 112 ARG A CA 1
ATOM 909 C C . ARG A 1 112 ? -7.862 -2.342 11.743 1.00 83.94 112 ARG A C 1
ATOM 911 O O . ARG A 1 112 ? -7.645 -1.830 12.837 1.00 83.94 112 ARG A O 1
ATOM 918 N N . ARG A 1 113 ? -6.967 -2.278 10.763 1.00 86.94 113 ARG A N 1
ATOM 919 C CA . ARG A 1 113 ? -5.713 -1.547 10.896 1.00 86.94 113 ARG A CA 1
ATOM 920 C C . ARG A 1 113 ? -5.950 -0.045 11.035 1.00 86.94 113 ARG A C 1
ATOM 922 O O . ARG A 1 113 ? -5.319 0.574 11.885 1.00 86.94 113 ARG A O 1
ATOM 929 N N . ARG A 1 114 ? -6.892 0.525 10.278 1.00 86.31 114 ARG A N 1
ATOM 930 C CA . ARG A 1 114 ? -7.277 1.927 10.456 1.00 86.31 114 ARG A CA 1
ATOM 931 C C . ARG A 1 114 ? -7.891 2.164 11.826 1.00 86.31 114 ARG A C 1
ATOM 933 O O . ARG A 1 114 ? -7.487 3.113 12.473 1.00 86.31 114 ARG A O 1
ATOM 940 N N . MET A 1 115 ? -8.772 1.294 12.312 1.00 83.00 115 MET A N 1
ATOM 941 C CA . MET A 1 115 ? -9.322 1.413 13.672 1.00 83.00 115 MET A CA 1
ATOM 942 C C . MET A 1 115 ? -8.211 1.454 14.735 1.00 83.00 115 MET A C 1
ATOM 944 O O . MET A 1 115 ? -8.224 2.320 15.610 1.00 83.00 115 MET A O 1
ATOM 948 N N . ARG A 1 116 ? -7.176 0.614 14.599 1.00 85.75 116 ARG A N 1
ATOM 949 C CA . ARG A 1 116 ? -5.981 0.683 15.457 1.00 85.75 116 ARG A CA 1
ATOM 950 C C . ARG A 1 116 ? -5.211 1.996 15.317 1.00 85.75 116 ARG A C 1
ATOM 952 O O . ARG A 1 116 ? -4.839 2.578 16.330 1.00 85.75 116 ARG A O 1
ATOM 959 N N . GLU A 1 117 ? -5.002 2.501 14.099 1.00 86.56 117 GLU A N 1
ATOM 960 C CA . GLU A 1 117 ? -4.368 3.814 13.882 1.00 86.56 117 GLU A CA 1
ATOM 961 C C . GLU A 1 117 ? -5.135 4.931 14.598 1.00 86.56 117 GLU A C 1
ATOM 963 O O . GLU A 1 117 ? -4.528 5.747 15.284 1.00 86.56 117 GLU A O 1
ATOM 968 N N . VAL A 1 118 ? -6.466 4.934 14.491 1.00 84.56 118 VAL A N 1
ATOM 969 C CA . VAL A 1 118 ? -7.344 5.903 15.160 1.00 84.56 118 VAL A CA 1
ATOM 970 C C . VAL A 1 118 ? -7.155 5.866 16.667 1.00 84.56 118 VAL A C 1
ATOM 972 O O . VAL A 1 118 ? -6.950 6.907 17.287 1.00 84.56 118 VAL A O 1
ATOM 975 N N . ARG A 1 119 ? -7.158 4.663 17.237 1.00 82.81 119 ARG A N 1
ATOM 976 C CA . ARG A 1 119 ? -6.968 4.444 18.670 1.00 82.81 119 ARG A CA 1
ATOM 977 C C . ARG A 1 119 ? -5.588 4.894 19.142 1.00 82.81 119 ARG A C 1
ATOM 979 O O . ARG A 1 119 ? -5.439 5.493 20.198 1.00 82.81 119 ARG A O 1
ATOM 986 N N . LEU A 1 120 ? -4.555 4.663 18.336 1.00 85.81 120 LEU A N 1
ATOM 987 C CA . LEU A 1 120 ? -3.210 5.157 18.626 1.00 85.81 120 LEU A CA 1
ATOM 988 C C . LEU A 1 120 ? -3.118 6.686 18.526 1.00 85.81 120 LEU A C 1
ATOM 990 O O . LEU A 1 120 ? -2.346 7.294 19.268 1.00 85.81 120 LEU A O 1
ATOM 994 N N . MET A 1 121 ? -3.881 7.317 17.630 1.00 85.50 121 MET A N 1
ATOM 995 C CA . MET A 1 121 ? -3.945 8.777 17.531 1.00 85.50 121 MET A CA 1
ATOM 996 C C . MET A 1 121 ? -4.658 9.405 18.727 1.00 85.50 121 MET A C 1
ATOM 998 O O . MET A 1 121 ? -4.114 10.366 19.271 1.00 85.50 121 MET A O 1
ATOM 1002 N N . SER A 1 122 ? -5.788 8.846 19.177 1.00 82.62 122 SER A N 1
ATOM 1003 C CA . SER A 1 122 ? -6.496 9.327 20.376 1.00 82.62 122 SER A CA 1
ATOM 1004 C C . SER A 1 122 ? -5.623 9.193 21.626 1.00 82.62 122 SER A C 1
ATOM 1006 O O . SER A 1 122 ? -5.390 10.163 22.348 1.00 82.62 122 SER A O 1
ATOM 1008 N N . LEU A 1 123 ? -4.960 8.043 21.806 1.00 82.88 123 LEU A N 1
ATOM 1009 C CA . LEU A 1 123 ? -3.993 7.844 22.895 1.00 82.88 123 LEU A CA 1
ATOM 1010 C C . LEU A 1 123 ? -2.848 8.876 22.889 1.00 82.88 123 LEU A C 1
ATOM 1012 O O . LEU A 1 123 ? -2.331 9.234 23.955 1.00 82.88 123 LEU A O 1
ATOM 1016 N N . ARG A 1 124 ? -2.451 9.357 21.703 1.00 85.75 124 ARG A N 1
ATOM 1017 C CA . ARG A 1 124 ? -1.401 10.370 21.500 1.00 85.75 124 ARG A CA 1
ATOM 1018 C C . ARG A 1 124 ? -1.932 11.810 21.419 1.00 85.75 124 ARG A C 1
ATOM 1020 O O . ARG A 1 124 ? -1.128 12.698 21.152 1.00 85.75 124 ARG A O 1
ATOM 1027 N N . GLU A 1 125 ? -3.228 12.043 21.643 1.00 82.69 125 GLU A N 1
ATOM 1028 C CA . GLU A 1 125 ? -3.895 13.356 21.523 1.00 82.69 125 GLU A CA 1
ATOM 1029 C C . GLU A 1 125 ? -3.664 14.039 20.164 1.00 82.69 125 GLU A C 1
ATOM 1031 O O . GLU A 1 125 ? -3.565 15.262 20.055 1.00 82.69 125 GLU A O 1
ATOM 1036 N N . LYS A 1 126 ? -3.539 13.244 19.100 1.00 84.38 126 LYS A N 1
ATOM 1037 C CA . LYS A 1 126 ? -3.339 13.757 17.746 1.00 84.38 126 LYS A CA 1
ATOM 1038 C C . LYS A 1 126 ? -4.676 13.895 17.038 1.00 84.38 126 LYS A C 1
ATOM 1040 O O . LYS A 1 126 ? -5.415 12.923 16.899 1.00 84.38 126 LYS A O 1
ATOM 1045 N N . SER A 1 127 ? -4.954 15.092 16.530 1.00 82.06 127 SER A N 1
ATOM 1046 C CA . SER A 1 127 ? -6.121 15.323 15.686 1.00 82.06 127 SER A CA 1
ATOM 1047 C C . SER A 1 127 ? -5.971 14.619 14.336 1.00 82.06 127 SER A C 1
ATOM 1049 O O . SER A 1 127 ? -4.868 14.403 13.827 1.00 82.06 127 SER A O 1
ATOM 1051 N N . TRP A 1 128 ? -7.097 14.241 13.734 1.00 79.69 128 TRP A N 1
ATOM 1052 C CA . TRP A 1 128 ? -7.077 13.638 12.407 1.00 79.69 128 TRP A CA 1
ATOM 1053 C C . TRP A 1 128 ? -6.769 14.664 11.318 1.00 79.69 128 TRP A C 1
ATOM 1055 O O . TRP A 1 128 ? -7.384 15.734 11.289 1.00 79.69 128 TRP A O 1
ATOM 1065 N N . PRO A 1 129 ? -5.931 14.309 10.329 1.00 82.06 129 PRO A N 1
ATOM 1066 C CA . PRO A 1 129 ? -5.774 15.126 9.142 1.00 82.06 129 PRO A CA 1
ATOM 1067 C C . PRO A 1 129 ? -7.106 15.212 8.372 1.00 82.06 129 PRO A C 1
ATOM 1069 O O . PRO A 1 129 ? -7.746 14.177 8.137 1.00 82.06 129 PRO A O 1
ATOM 1072 N N . PRO A 1 130 ? -7.509 16.403 7.888 1.00 69.56 130 PRO A N 1
ATOM 1073 C CA . PRO A 1 130 ? -8.833 16.635 7.298 1.00 69.56 130 PRO A CA 1
ATOM 1074 C C . PRO A 1 130 ? -9.148 15.810 6.031 1.00 69.56 130 PRO A C 1
ATOM 1076 O O . PRO A 1 130 ? -10.304 15.714 5.636 1.00 69.56 130 PRO A O 1
ATOM 1079 N N . GLY A 1 131 ? -8.167 15.142 5.410 1.00 77.44 131 GLY A N 1
ATOM 1080 C CA . GLY A 1 131 ? -8.388 14.226 4.278 1.00 77.44 131 GLY A CA 1
ATOM 1081 C C . GLY A 1 131 ? -8.525 12.744 4.648 1.00 77.44 131 GLY A C 1
ATOM 1082 O O . GLY A 1 131 ? -8.996 11.946 3.836 1.00 77.44 131 GLY A O 1
ATOM 1083 N N . GLN A 1 132 ? -8.113 12.346 5.852 1.00 79.44 132 GLN A N 1
ATOM 1084 C CA . GLN A 1 132 ? -8.110 10.934 6.241 1.00 79.44 132 GLN A CA 1
ATOM 1085 C C . GLN A 1 132 ? -9.447 10.469 6.795 1.00 79.44 132 GLN A C 1
ATOM 1087 O O . GLN A 1 132 ? -9.796 9.299 6.633 1.00 79.44 132 GLN A O 1
ATOM 1092 N N . ARG A 1 133 ? -10.239 11.402 7.336 1.00 77.69 133 ARG A N 1
ATOM 1093 C CA . ARG A 1 133 ? -11.560 11.086 7.876 1.00 77.69 133 ARG A CA 1
ATOM 1094 C C . ARG A 1 133 ? -12.471 10.428 6.858 1.00 77.69 133 ARG A C 1
ATOM 1096 O O . ARG A 1 133 ? -13.035 9.369 7.110 1.00 77.69 133 ARG A O 1
ATOM 1103 N N . ASN A 1 134 ? -12.528 11.017 5.672 1.00 78.19 134 ASN A N 1
ATOM 1104 C CA . ASN A 1 134 ? -13.376 10.521 4.597 1.00 78.19 134 ASN A CA 1
ATOM 1105 C C . ASN A 1 134 ? -12.902 9.158 4.088 1.00 78.19 134 ASN A C 1
ATOM 1107 O O . ASN A 1 134 ? -13.728 8.296 3.809 1.00 78.19 134 ASN A O 1
ATOM 1111 N N . ARG A 1 135 ? -11.583 8.927 4.029 1.00 75.25 135 ARG A N 1
ATOM 1112 C CA . ARG A 1 135 ? -11.022 7.628 3.625 1.00 75.25 135 ARG A CA 1
ATOM 1113 C C . ARG A 1 135 ? -11.344 6.533 4.636 1.00 75.25 135 ARG A C 1
ATOM 1115 O O . ARG A 1 135 ? -11.692 5.428 4.234 1.00 75.25 135 ARG A O 1
ATOM 1122 N N . PHE A 1 136 ? -11.273 6.844 5.929 1.00 79.31 136 PHE A N 1
ATOM 1123 C CA . PHE A 1 136 ? -11.671 5.914 6.981 1.00 79.31 136 PHE A CA 1
ATOM 1124 C C . PHE A 1 136 ? -13.150 5.545 6.864 1.00 79.31 136 PHE A C 1
ATOM 1126 O O . PHE A 1 136 ? -13.480 4.364 6.774 1.00 79.31 136 PHE A O 1
ATOM 1133 N N . ILE A 1 137 ? -14.028 6.548 6.767 1.00 75.69 137 ILE A N 1
ATOM 1134 C CA . ILE A 1 137 ? -15.472 6.335 6.619 1.00 75.69 137 ILE A CA 1
ATOM 1135 C C . ILE A 1 137 ? -15.772 5.498 5.368 1.00 75.69 137 ILE A C 1
ATOM 1137 O O . ILE A 1 137 ? -16.540 4.543 5.445 1.00 75.69 1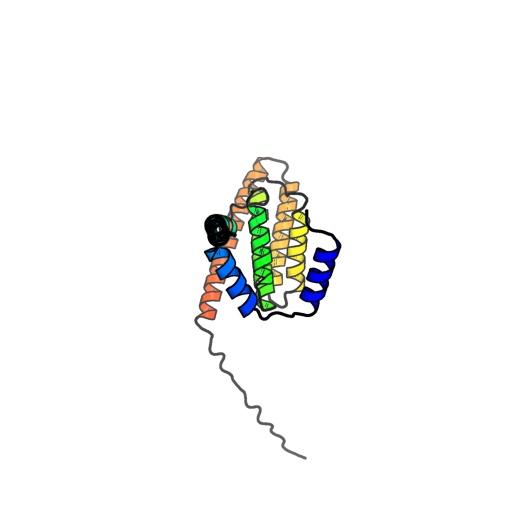37 ILE A O 1
ATOM 1141 N N . GLN A 1 138 ? -15.121 5.795 4.238 1.00 77.06 138 GLN A N 1
ATOM 1142 C CA . GLN A 1 138 ? -15.248 5.002 3.011 1.00 77.06 138 GLN A CA 1
ATOM 1143 C C . GLN A 1 138 ? -14.798 3.553 3.214 1.00 77.06 138 GLN A C 1
ATOM 1145 O O . GLN A 1 138 ? -15.510 2.636 2.811 1.00 77.06 138 GLN A O 1
ATOM 1150 N N . SER A 1 139 ? -13.658 3.327 3.876 1.00 74.25 139 SER A N 1
ATOM 1151 C CA . SER A 1 139 ? -13.164 1.972 4.147 1.00 74.25 139 SER A CA 1
ATOM 1152 C C . SER A 1 139 ? -14.143 1.173 5.008 1.00 74.25 139 SER A C 1
ATOM 1154 O O . SER A 1 139 ? -14.417 0.016 4.710 1.00 74.25 139 SER A O 1
ATOM 1156 N N . LEU A 1 140 ? -14.763 1.814 6.002 1.00 76.19 140 LEU A N 1
ATOM 1157 C CA . LEU A 1 140 ? -15.780 1.185 6.838 1.00 76.19 140 LEU A CA 1
ATOM 1158 C C . LEU A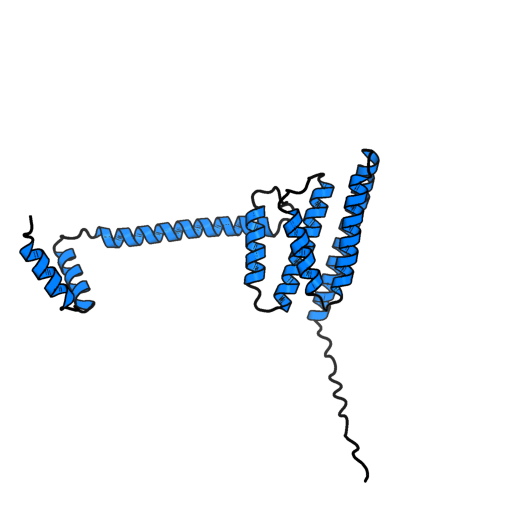 1 140 ? -17.077 0.903 6.075 1.00 76.19 140 LEU A C 1
ATOM 1160 O O . LEU A 1 140 ? -17.718 -0.115 6.328 1.00 76.19 140 LEU A O 1
ATOM 1164 N N . ALA A 1 141 ? -17.471 1.791 5.160 1.00 73.75 141 ALA A N 1
ATOM 1165 C CA . ALA A 1 141 ? -18.669 1.620 4.345 1.00 73.75 141 ALA A CA 1
ATOM 1166 C C . ALA A 1 141 ? -18.545 0.414 3.399 1.00 73.75 141 ALA A C 1
ATOM 1168 O O . ALA A 1 141 ? -19.485 -0.373 3.272 1.00 73.75 141 ALA A O 1
ATOM 1169 N N . HIS A 1 142 ? -17.371 0.218 2.790 1.00 71.44 142 HIS A N 1
ATOM 1170 C CA . HIS A 1 142 ? -17.119 -0.934 1.921 1.00 71.44 142 HIS A CA 1
ATOM 1171 C C . HIS A 1 142 ? -17.217 -2.270 2.665 1.00 71.44 142 HIS A C 1
ATOM 1173 O O . HIS A 1 142 ? -17.773 -3.227 2.128 1.00 71.44 142 HIS A O 1
ATOM 1179 N N . VAL A 1 143 ? -16.755 -2.332 3.916 1.00 68.81 143 VAL A N 1
ATOM 1180 C CA . VAL A 1 143 ? -16.826 -3.573 4.700 1.00 68.81 143 VAL A CA 1
ATOM 1181 C C . VAL A 1 143 ? -18.263 -3.897 5.139 1.00 68.81 143 VAL A C 1
ATOM 1183 O O . VAL A 1 143 ? -18.650 -5.067 5.131 1.00 68.81 143 VAL A O 1
ATOM 1186 N N . SER A 1 144 ? -19.089 -2.887 5.445 1.00 62.16 144 SER A N 1
ATOM 1187 C CA . SER A 1 144 ? -20.501 -3.111 5.804 1.00 62.16 144 SER A CA 1
ATOM 1188 C C . SER A 1 144 ? -21.353 -3.659 4.656 1.00 62.16 144 SER A C 1
ATOM 1190 O O . SER A 1 144 ? -22.276 -4.421 4.900 1.00 62.16 144 SER A O 1
ATOM 1192 N N . VAL A 1 145 ? -21.044 -3.312 3.404 1.00 62.59 145 VAL A N 1
ATOM 1193 C CA . VAL A 1 145 ? -21.842 -3.753 2.242 1.00 62.59 145 VAL A CA 1
ATOM 1194 C C . VAL A 1 145 ? -21.467 -5.169 1.785 1.00 62.59 145 VAL A C 1
ATOM 1196 O O . VAL A 1 145 ? -22.280 -5.854 1.173 1.00 62.59 145 VAL A O 1
ATOM 1199 N N . SER A 1 146 ? -20.248 -5.626 2.085 1.00 54.62 146 SER A N 1
ATOM 1200 C CA . SER A 1 146 ? -19.690 -6.861 1.513 1.00 54.62 146 SER A CA 1
ATOM 1201 C C . SER A 1 146 ? -19.801 -8.103 2.414 1.00 54.62 146 SER A C 1
ATOM 1203 O O . SER A 1 146 ? -19.363 -9.186 2.032 1.00 54.62 146 SER A O 1
ATOM 1205 N N . SER A 1 147 ? -20.351 -7.989 3.628 1.00 47.78 147 SER A N 1
ATOM 1206 C CA . SER A 1 147 ? -20.324 -9.085 4.608 1.00 47.78 147 SER A CA 1
ATOM 1207 C C . SER A 1 147 ? -21.649 -9.850 4.709 1.00 47.78 147 SER A C 1
ATOM 1209 O O . SER A 1 147 ? -22.557 -9.479 5.438 1.00 47.78 147 SER A O 1
ATOM 1211 N N . THR A 1 148 ? -21.700 -11.008 4.048 1.00 51.75 148 THR A N 1
ATOM 1212 C CA . THR A 1 148 ? -22.573 -12.152 4.389 1.00 51.75 148 THR A CA 1
ATOM 1213 C C . THR A 1 148 ? -21.972 -13.038 5.499 1.00 51.75 148 THR A C 1
ATOM 1215 O O . THR A 1 148 ? -22.459 -14.132 5.768 1.00 51.75 148 THR A O 1
ATOM 1218 N N . LEU A 1 149 ? -20.895 -12.584 6.153 1.00 50.28 149 LEU A N 1
ATOM 1219 C CA . LEU A 1 149 ? -20.166 -13.291 7.213 1.00 50.28 149 LEU A CA 1
ATOM 1220 C C . LEU A 1 149 ? -20.444 -12.654 8.592 1.00 50.28 149 LEU A C 1
ATOM 1222 O O . LEU A 1 149 ? -20.627 -11.436 8.656 1.00 50.28 149 LEU A O 1
ATOM 1226 N N . PRO A 1 150 ? -20.371 -13.423 9.704 1.00 52.66 150 PRO A N 1
ATOM 1227 C CA . PRO A 1 150 ? -20.627 -12.958 11.085 1.00 52.66 150 PRO A CA 1
ATOM 1228 C C . PRO A 1 150 ? -19.693 -11.831 11.574 1.00 52.66 150 PRO A C 1
ATOM 1230 O O . PRO A 1 150 ? -19.824 -11.316 12.678 1.00 52.66 150 PRO A O 1
ATOM 1233 N N . THR A 1 151 ? -18.752 -11.393 10.743 1.00 52.56 151 THR A N 1
ATOM 1234 C CA . THR A 1 151 ? -17.862 -10.256 10.982 1.00 52.56 151 THR A CA 1
ATOM 1235 C C . THR A 1 151 ? -18.591 -8.909 11.083 1.00 52.56 151 THR A C 1
ATOM 1237 O O . THR A 1 151 ? -18.015 -7.956 11.606 1.00 52.56 151 THR A O 1
ATOM 1240 N N . HIS A 1 152 ? -19.831 -8.803 10.593 1.00 51.09 152 HIS A N 1
ATOM 1241 C CA . HIS A 1 152 ? -20.604 -7.560 10.675 1.00 51.09 152 HIS A CA 1
ATOM 1242 C C . HIS A 1 152 ? -20.936 -7.173 12.128 1.00 51.09 152 HIS A C 1
ATOM 1244 O O . HIS A 1 152 ? -20.892 -5.989 12.452 1.00 51.09 152 HIS A O 1
ATOM 1250 N N . GLU A 1 153 ? -21.176 -8.144 13.018 1.00 57.12 153 GLU A N 1
ATOM 1251 C CA . GLU A 1 153 ? -21.379 -7.873 14.452 1.00 57.12 153 GLU A CA 1
ATOM 1252 C C . GLU A 1 153 ? -20.109 -7.314 15.097 1.00 57.12 153 GLU A C 1
ATOM 1254 O O . GLU A 1 153 ? -20.162 -6.284 15.759 1.00 57.12 153 GLU A O 1
ATOM 1259 N N . ILE A 1 154 ? -18.948 -7.915 14.811 1.00 57.16 154 ILE A N 1
ATOM 1260 C CA . ILE A 1 154 ? -17.652 -7.464 15.348 1.00 57.16 154 ILE A CA 1
ATOM 1261 C C . ILE A 1 154 ? -17.384 -6.006 14.949 1.00 57.16 154 ILE A C 1
ATOM 1263 O O . ILE A 1 154 ? -16.974 -5.201 15.773 1.00 57.16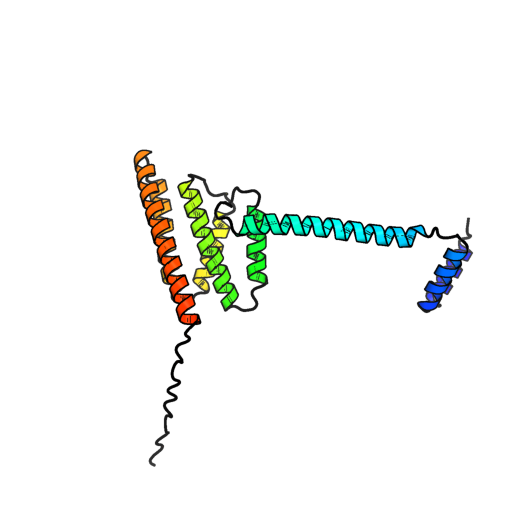 154 ILE A O 1
ATOM 1267 N N . LEU A 1 155 ? -17.673 -5.638 13.699 1.00 59.97 155 LEU A N 1
ATOM 1268 C CA . LEU A 1 155 ? -17.469 -4.271 13.213 1.00 59.97 155 LEU A CA 1
ATOM 1269 C C . LEU A 1 155 ? -18.507 -3.270 13.716 1.00 59.97 155 LEU A C 1
ATOM 1271 O O . LEU A 1 155 ? -18.210 -2.077 13.752 1.00 59.97 155 LEU A O 1
ATOM 1275 N N . GLN A 1 156 ? -19.725 -3.711 14.034 1.00 61.16 156 GLN A N 1
ATOM 1276 C CA . GLN A 1 156 ? -20.730 -2.840 14.638 1.00 61.16 156 GLN A CA 1
ATOM 1277 C C . GLN A 1 156 ? -20.398 -2.537 16.094 1.00 61.16 156 GLN A C 1
ATOM 1279 O O . GLN A 1 156 ? -20.447 -1.367 16.468 1.00 61.16 156 GLN A O 1
ATOM 1284 N N . VAL A 1 157 ? -19.975 -3.548 16.857 1.00 62.50 157 VAL A N 1
ATOM 1285 C CA . VAL A 1 157 ? -19.472 -3.373 18.226 1.00 62.50 157 VAL A CA 1
ATOM 1286 C C . VAL A 1 157 ? -18.261 -2.437 18.217 1.00 62.50 157 VAL A C 1
ATOM 1288 O O . VAL A 1 157 ? -18.260 -1.421 18.900 1.00 62.50 157 VAL A O 1
ATOM 1291 N N . GLU A 1 158 ? -17.294 -2.674 17.329 1.00 64.62 158 GLU A N 1
ATOM 1292 C CA . GLU A 1 158 ? -16.078 -1.855 17.230 1.00 64.62 158 GLU A CA 1
ATOM 1293 C C . GLU A 1 158 ? -16.365 -0.419 16.720 1.00 64.62 158 GLU A C 1
ATOM 1295 O O . GLU A 1 158 ? -15.682 0.539 17.085 1.00 64.62 158 GLU A O 1
ATOM 1300 N N . LYS A 1 159 ? -17.415 -0.223 15.903 1.00 65.62 159 LYS A N 1
ATOM 1301 C CA . LYS A 1 159 ? -17.913 1.115 15.526 1.00 65.62 159 LYS A CA 1
ATOM 1302 C C . LYS A 1 159 ? -18.582 1.841 16.692 1.00 65.62 159 LYS A C 1
ATOM 1304 O O . LYS A 1 159 ? -18.386 3.049 16.803 1.00 65.62 159 LYS A O 1
ATOM 1309 N N . GLN A 1 160 ? -19.393 1.145 17.490 1.00 67.56 160 GLN A N 1
ATOM 1310 C CA . GLN A 1 160 ? -20.038 1.722 18.673 1.00 67.56 160 GLN A CA 1
ATOM 1311 C C . GLN A 1 160 ? -18.992 2.134 19.708 1.00 67.56 160 GLN A C 1
ATOM 1313 O O . GLN A 1 160 ? -19.025 3.275 20.151 1.00 67.56 160 GLN A O 1
ATOM 1318 N N . GLU A 1 161 ? -17.996 1.286 19.969 1.00 67.62 161 GLU A N 1
ATOM 1319 C CA . GLU A 1 161 ? -16.873 1.619 20.853 1.00 67.62 161 GLU A CA 1
ATOM 1320 C C . GLU A 1 161 ? -16.114 2.864 20.371 1.00 67.62 161 GLU A C 1
ATOM 1322 O O . GLU A 1 161 ? -15.799 3.755 21.155 1.00 67.62 161 GLU A O 1
ATOM 1327 N N . LEU A 1 162 ? -15.845 2.985 19.066 1.00 65.69 162 LEU A N 1
ATOM 1328 C CA . LEU A 1 162 ? -15.188 4.179 18.526 1.00 65.69 162 LEU A CA 1
ATOM 1329 C C . LEU A 1 162 ? -16.045 5.442 18.653 1.00 65.69 162 LEU A C 1
ATOM 1331 O O . LEU A 1 162 ? -15.495 6.512 18.906 1.00 65.69 162 LEU A O 1
ATOM 1335 N N . ALA A 1 163 ? -17.359 5.340 18.454 1.00 66.75 163 ALA A N 1
ATOM 1336 C CA . ALA A 1 163 ? -18.268 6.467 18.636 1.00 66.75 163 ALA A CA 1
ATOM 1337 C C . ALA A 1 163 ? -18.304 6.921 20.105 1.00 66.75 163 ALA A C 1
ATOM 1339 O O . ALA A 1 163 ? -18.179 8.118 20.356 1.00 66.75 163 ALA A O 1
ATOM 1340 N N . GLU A 1 164 ? -18.352 5.978 21.051 1.00 69.38 164 GLU A N 1
ATOM 1341 C CA . GLU A 1 164 ? -18.274 6.260 22.490 1.00 69.38 164 GLU A CA 1
ATOM 1342 C C . GLU A 1 164 ? -16.942 6.913 22.879 1.00 69.38 164 GLU A C 1
ATOM 1344 O O . GLU A 1 164 ? -16.939 7.888 23.624 1.00 69.38 164 GLU A O 1
ATOM 1349 N N . ILE A 1 165 ? -15.812 6.462 22.321 1.00 64.38 165 ILE A N 1
ATOM 1350 C CA . ILE A 1 165 ? -14.499 7.089 22.556 1.00 64.38 165 ILE A CA 1
ATOM 1351 C C . ILE A 1 165 ? -14.489 8.550 22.078 1.00 64.38 165 ILE A C 1
ATOM 1353 O O . ILE A 1 165 ? -13.942 9.422 22.756 1.00 64.38 165 ILE A O 1
ATOM 1357 N N . PHE A 1 166 ? -15.088 8.829 20.916 1.00 62.97 166 PHE A N 1
ATOM 1358 C CA . PHE A 1 166 ? -15.174 10.188 20.379 1.00 62.97 166 PHE A CA 1
ATOM 1359 C C . PHE A 1 166 ? -16.090 11.090 21.214 1.00 62.97 166 PHE A C 1
ATOM 1361 O O . PHE A 1 166 ? -15.765 12.264 21.381 1.00 62.97 166 PHE A O 1
ATOM 1368 N N . GLU A 1 167 ? -17.204 10.569 21.732 1.00 66.06 167 GLU A N 1
ATOM 1369 C CA . GLU A 1 167 ? -18.087 11.313 22.639 1.00 66.06 167 GLU A CA 1
ATOM 1370 C C . GLU A 1 167 ? -17.407 11.561 23.995 1.00 66.06 167 GLU A C 1
ATOM 1372 O O . GLU A 1 167 ? -17.364 12.702 24.456 1.00 66.06 167 GLU A O 1
ATOM 1377 N N . GLN A 1 168 ? -16.743 10.553 24.569 1.00 60.69 168 GLN A N 1
ATOM 1378 C CA . GLN A 1 168 ? -16.018 10.673 25.839 1.00 60.69 168 GLN A CA 1
ATOM 1379 C C . GLN A 1 168 ? -14.820 11.634 25.770 1.00 60.69 168 GLN A C 1
ATOM 1381 O O . GLN A 1 168 ? -14.588 12.389 26.715 1.00 60.69 168 GLN A O 1
ATOM 1386 N N . GLU A 1 169 ? -14.063 11.676 24.665 1.00 61.81 169 GLU A N 1
ATOM 1387 C CA . GLU A 1 169 ? -13.003 12.685 24.481 1.00 61.81 169 GLU A CA 1
ATOM 1388 C C . GLU A 1 169 ? -13.560 14.113 24.409 1.00 61.81 169 GLU A C 1
ATOM 1390 O O . GLU A 1 169 ? -12.900 15.062 24.851 1.00 61.81 169 GLU A O 1
ATOM 1395 N N . HIS A 1 170 ? -14.759 14.273 23.843 1.00 57.94 170 HIS A N 1
ATOM 1396 C CA . HIS A 1 170 ? -15.406 15.571 23.692 1.00 57.94 170 HIS A CA 1
ATOM 1397 C C . HIS A 1 170 ? -16.038 16.070 25.001 1.00 57.94 170 HIS A C 1
ATOM 1399 O O . HIS A 1 170 ? -16.108 17.284 25.211 1.00 57.94 170 HIS A O 1
ATOM 1405 N N . GLU A 1 171 ? -16.456 15.150 25.875 1.00 57.44 171 GLU A N 1
ATOM 1406 C CA . GLU A 1 171 ? -17.065 15.437 27.179 1.00 57.44 171 GLU A CA 1
ATOM 1407 C C . GLU A 1 171 ? -16.052 15.550 28.329 1.00 57.44 171 GLU A C 1
ATOM 1409 O O . GLU A 1 171 ? -16.307 16.283 29.286 1.00 57.44 171 GLU A O 1
ATOM 1414 N N . ALA A 1 172 ? -14.877 14.915 28.236 1.00 56.06 172 ALA A N 1
ATOM 1415 C CA . ALA A 1 172 ? -13.839 15.005 29.264 1.00 56.06 172 ALA A CA 1
ATOM 1416 C C . ALA A 1 172 ? -13.230 16.423 29.335 1.00 56.06 172 ALA A C 1
ATOM 1418 O O . ALA A 1 172 ? -12.272 16.769 28.622 1.00 56.06 172 ALA A O 1
ATOM 1419 N N . GLN A 1 173 ? -13.795 17.257 30.212 1.00 58.47 173 GLN A N 1
ATOM 1420 C CA . GLN A 1 173 ? -13.392 18.647 30.439 1.00 58.47 173 GLN A CA 1
ATOM 1421 C C . GLN A 1 173 ? -12.172 18.775 31.358 1.00 58.47 173 GLN A C 1
ATOM 1423 O O . GLN A 1 173 ? -11.424 19.747 31.223 1.00 58.47 173 GLN A O 1
ATOM 1428 N N . THR A 1 174 ? -11.919 17.813 32.255 1.00 70.06 174 THR A N 1
ATOM 1429 C CA . THR A 1 174 ? -10.768 17.875 33.168 1.00 70.06 174 THR A CA 1
ATOM 1430 C C . THR A 1 174 ? -9.618 16.951 32.765 1.00 70.06 174 THR A C 1
ATOM 1432 O O . THR A 1 174 ? -9.778 15.899 32.148 1.00 70.06 174 THR A O 1
ATOM 1435 N N . ARG A 1 175 ? -8.392 17.378 33.092 1.00 66.94 175 ARG A N 1
ATOM 1436 C CA . ARG A 1 175 ? -7.151 16.688 32.704 1.00 66.94 175 ARG A CA 1
ATOM 1437 C C . ARG A 1 175 ? -7.001 15.321 33.382 1.00 66.94 175 ARG A C 1
ATOM 1439 O O . ARG A 1 175 ? -6.370 14.445 32.803 1.00 66.94 175 ARG A O 1
ATOM 1446 N N . GLU A 1 176 ? -7.569 15.148 34.574 1.00 74.44 176 GLU A N 1
ATOM 1447 C CA . GLU A 1 176 ? -7.525 13.896 35.342 1.00 74.44 176 GLU A CA 1
ATOM 1448 C C . GLU A 1 176 ? -8.469 12.839 34.759 1.00 74.44 176 GLU A C 1
ATOM 1450 O O . GLU A 1 176 ? -8.039 11.711 34.527 1.00 74.44 176 GLU A O 1
ATOM 1455 N N . GLU A 1 177 ? -9.695 13.222 34.389 1.00 71.75 177 GLU A N 1
ATOM 1456 C CA . GLU A 1 177 ? -10.648 12.338 33.701 1.00 71.75 177 GLU A CA 1
ATOM 1457 C C . GLU A 1 177 ? -10.069 11.803 32.389 1.00 71.75 177 GLU A C 1
ATOM 1459 O O . GLU A 1 177 ? -10.181 10.617 32.094 1.00 71.75 177 GLU A O 1
ATOM 1464 N N . ARG A 1 178 ? -9.344 12.641 31.637 1.00 65.62 178 ARG A N 1
ATOM 1465 C CA . ARG A 1 178 ? -8.648 12.207 30.414 1.00 65.62 178 ARG A CA 1
ATOM 1466 C C . ARG A 1 178 ? -7.553 11.175 30.677 1.00 65.62 178 ARG A C 1
ATOM 1468 O O . ARG A 1 178 ? -7.316 10.317 29.830 1.00 65.62 178 ARG A O 1
ATOM 1475 N N . VAL A 1 179 ? -6.846 11.265 31.804 1.00 75.94 179 VAL A N 1
ATOM 1476 C CA . VAL A 1 179 ? -5.783 10.305 32.148 1.00 75.94 179 VAL A CA 1
ATOM 1477 C C . VAL A 1 179 ? -6.386 8.952 32.519 1.00 75.94 179 VAL A C 1
ATOM 1479 O O . VAL A 1 179 ? -5.897 7.929 32.037 1.00 75.94 179 VAL A O 1
ATOM 1482 N N . GLU A 1 180 ? -7.463 8.944 33.304 1.00 79.38 180 GLU A N 1
ATOM 1483 C CA . GLU A 1 180 ? -8.152 7.708 33.689 1.00 79.38 180 GLU A CA 1
ATOM 1484 C C . GLU A 1 180 ? -8.817 7.044 32.477 1.00 79.38 180 GLU A C 1
ATOM 1486 O O . GLU A 1 180 ? -8.619 5.851 32.234 1.00 79.38 180 GLU A O 1
ATOM 1491 N N . LEU A 1 181 ? -9.485 7.840 31.634 1.00 71.88 181 LEU A N 1
ATOM 1492 C CA . LEU A 1 181 ? -10.066 7.374 30.376 1.00 71.88 181 LEU A CA 1
ATOM 1493 C C . LEU A 1 181 ? -9.007 6.704 29.494 1.00 71.88 181 LEU A C 1
ATOM 1495 O O . LEU A 1 181 ? -9.221 5.613 28.976 1.00 71.88 181 LEU A O 1
ATOM 1499 N N . LYS A 1 182 ? -7.817 7.307 29.368 1.00 69.75 182 LYS A N 1
ATOM 1500 C CA . LYS A 1 182 ? -6.705 6.724 28.601 1.00 69.75 182 LYS A CA 1
ATOM 1501 C C . LYS A 1 182 ? -6.219 5.400 29.161 1.00 69.75 182 LYS A C 1
ATOM 1503 O O . LYS A 1 182 ? -5.816 4.535 28.382 1.00 69.75 182 LYS A O 1
ATOM 1508 N N . ARG A 1 183 ? -6.187 5.254 30.485 1.00 78.25 183 ARG A N 1
ATOM 1509 C CA . ARG A 1 183 ? -5.785 4.000 31.120 1.00 78.25 183 ARG A CA 1
ATOM 1510 C C . ARG A 1 183 ? -6.780 2.895 30.774 1.00 78.25 183 ARG A C 1
ATOM 1512 O O . ARG A 1 183 ? -6.353 1.848 30.295 1.00 78.25 183 ARG A O 1
ATOM 1519 N N . GLN A 1 184 ? -8.074 3.172 30.907 1.00 77.56 184 GLN A N 1
ATOM 1520 C CA . GLN A 1 184 ? -9.140 2.236 30.542 1.00 77.56 184 GLN A CA 1
ATOM 1521 C C . GLN A 1 184 ? -9.096 1.881 29.053 1.00 77.56 184 GLN A C 1
ATOM 1523 O O . GLN A 1 184 ? -9.161 0.710 28.686 1.00 77.56 184 GLN A O 1
ATOM 1528 N N . LEU A 1 185 ? -8.886 2.879 28.189 1.00 71.88 185 LEU A N 1
ATOM 1529 C CA . LEU A 1 185 ? -8.742 2.669 26.751 1.00 71.88 185 LEU A CA 1
ATOM 1530 C C . LEU A 1 185 ? -7.561 1.753 26.434 1.00 71.88 185 LEU A C 1
ATOM 1532 O O . LEU A 1 185 ? -7.710 0.860 25.609 1.00 71.88 185 LEU A O 1
ATOM 1536 N N . ARG A 1 186 ? -6.404 1.940 27.086 1.00 73.25 186 ARG A N 1
ATOM 1537 C CA . ARG A 1 186 ? -5.239 1.053 26.920 1.00 73.25 186 ARG A CA 1
ATOM 1538 C C . ARG A 1 186 ? -5.539 -0.376 27.353 1.00 73.25 186 ARG A C 1
ATOM 1540 O O . ARG A 1 186 ? -5.224 -1.290 26.600 1.00 73.25 186 ARG A O 1
ATOM 1547 N N . GLU A 1 187 ? -6.171 -0.556 28.510 1.00 79.94 187 GLU A N 1
ATOM 1548 C CA . GLU A 1 187 ? -6.552 -1.881 29.013 1.00 79.94 187 GLU A CA 1
ATOM 1549 C C . GLU A 1 187 ? -7.525 -2.586 28.048 1.00 79.94 187 GLU A C 1
ATOM 1551 O O . GLU A 1 187 ? -7.332 -3.756 27.719 1.00 79.94 187 GLU A O 1
ATOM 1556 N N . GLN A 1 188 ? -8.504 -1.864 27.490 1.00 74.81 188 GLN A N 1
ATOM 1557 C CA . GLN A 1 188 ? -9.401 -2.412 26.468 1.00 74.81 188 GLN A CA 1
ATOM 1558 C C . GLN A 1 188 ? -8.684 -2.743 25.149 1.00 74.81 188 GLN A C 1
ATOM 1560 O O . GLN A 1 188 ? -9.031 -3.732 24.503 1.00 74.81 188 GLN A O 1
ATOM 1565 N N . VAL A 1 189 ? -7.691 -1.945 24.720 1.00 69.56 189 VAL A N 1
ATOM 1566 C CA . VAL A 1 189 ? -6.882 -2.272 23.525 1.00 69.56 189 VAL A CA 1
ATOM 1567 C C . VAL A 1 189 ? -6.168 -3.598 23.728 1.00 69.56 189 VAL A C 1
ATOM 1569 O O . VAL A 1 189 ? -6.219 -4.460 22.854 1.00 69.56 189 VAL A O 1
ATOM 1572 N N . GLU A 1 190 ? -5.517 -3.760 24.879 1.00 75.88 190 GLU A N 1
ATOM 1573 C CA . GLU A 1 190 ? -4.751 -4.963 25.190 1.00 75.88 190 GLU A CA 1
ATOM 1574 C C . GLU A 1 190 ? -5.647 -6.201 25.268 1.00 75.88 190 GLU A C 1
ATOM 1576 O O . GLU A 1 190 ? -5.266 -7.255 24.758 1.00 75.88 190 GLU A O 1
ATOM 1581 N N . ALA A 1 191 ? -6.852 -6.076 25.831 1.00 78.06 191 ALA A N 1
ATOM 1582 C CA . ALA A 1 191 ? -7.831 -7.161 25.858 1.00 78.06 191 ALA A CA 1
ATOM 1583 C C . ALA A 1 191 ? -8.260 -7.588 24.441 1.00 78.06 191 ALA A C 1
ATOM 1585 O O . ALA A 1 191 ? -8.227 -8.773 24.111 1.00 78.06 191 ALA A O 1
ATOM 1586 N N . ILE A 1 192 ? -8.578 -6.626 23.569 1.00 70.81 192 ILE A N 1
ATOM 1587 C CA . ILE A 1 192 ? -8.978 -6.909 22.181 1.00 70.81 192 ILE A CA 1
ATOM 1588 C C . ILE A 1 192 ? -7.834 -7.561 21.393 1.00 70.81 192 ILE A C 1
ATOM 1590 O O . ILE A 1 192 ? -8.061 -8.508 20.636 1.00 70.81 192 ILE A O 1
ATOM 1594 N N . ASP A 1 193 ? -6.594 -7.104 21.579 1.00 72.81 193 ASP A N 1
ATOM 1595 C CA . ASP A 1 193 ? -5.431 -7.718 20.930 1.00 72.81 193 ASP A CA 1
ATOM 1596 C C . ASP A 1 193 ? -5.222 -9.171 21.392 1.00 72.81 193 ASP A C 1
ATOM 1598 O O . ASP A 1 193 ? -4.892 -10.039 20.576 1.00 72.81 193 ASP A O 1
ATOM 1602 N N . GLN A 1 194 ? -5.457 -9.474 22.672 1.00 81.81 194 GLN A N 1
ATOM 1603 C CA . GLN A 1 194 ? -5.408 -10.847 23.187 1.00 81.81 194 GLN A CA 1
ATOM 1604 C C . GLN A 1 194 ? -6.503 -11.729 22.574 1.00 81.81 194 GLN A C 1
ATOM 1606 O O . GLN A 1 194 ? -6.217 -12.852 22.135 1.00 81.81 194 GLN A O 1
ATOM 1611 N N . ASP A 1 195 ? -7.728 -11.216 22.467 1.00 76.50 195 ASP A N 1
ATOM 1612 C CA . ASP A 1 195 ? -8.847 -11.933 21.857 1.00 76.50 195 ASP A CA 1
ATOM 1613 C C . ASP A 1 195 ? -8.600 -12.204 20.372 1.00 76.50 195 ASP A C 1
ATOM 1615 O O . ASP A 1 195 ? -8.775 -13.336 19.908 1.00 76.50 195 ASP A O 1
ATOM 1619 N N . LEU A 1 196 ? -8.087 -11.221 19.627 1.00 66.38 196 LEU A N 1
ATOM 1620 C CA . LEU A 1 196 ? -7.704 -11.395 18.226 1.00 66.38 196 LEU A CA 1
ATOM 1621 C C . LEU A 1 196 ? -6.618 -12.464 18.058 1.00 66.38 196 LEU A C 1
ATOM 1623 O O . LEU A 1 196 ? -6.733 -13.324 17.177 1.00 66.38 196 LEU A O 1
ATOM 1627 N N . GLN A 1 197 ? -5.603 -12.474 18.926 1.00 78.00 197 GLN A N 1
ATOM 1628 C CA . GLN A 1 197 ? -4.579 -13.522 18.920 1.00 78.00 197 GLN A CA 1
ATOM 1629 C C . GLN A 1 197 ? -5.166 -14.909 19.221 1.00 78.00 197 GLN A C 1
ATOM 1631 O O . GLN A 1 197 ? -4.716 -15.913 18.654 1.00 78.00 197 GLN A O 1
ATOM 1636 N N . SER A 1 198 ? -6.169 -14.997 20.100 1.00 82.75 198 SER A N 1
ATOM 1637 C CA . SER A 1 198 ? -6.847 -16.258 20.419 1.00 82.75 198 SER A CA 1
ATOM 1638 C C . SER A 1 198 ? -7.655 -16.793 19.226 1.00 82.75 198 SER A C 1
ATOM 1640 O O . SER A 1 198 ? -7.544 -17.975 18.875 1.00 82.75 198 SER A O 1
ATOM 1642 N N . LEU A 1 199 ? -8.374 -15.910 18.525 1.00 72.44 199 LEU A N 1
ATOM 1643 C CA . LEU A 1 199 ? -9.147 -16.234 17.327 1.00 72.44 199 LEU A CA 1
ATOM 1644 C C . LEU A 1 199 ? -8.243 -16.660 16.171 1.00 72.44 199 LEU A C 1
ATOM 1646 O O . LEU A 1 199 ? -8.561 -17.605 15.445 1.00 72.44 199 LEU A O 1
ATOM 1650 N N . GLU A 1 200 ? -7.091 -16.014 16.008 1.00 73.94 200 GLU A N 1
ATOM 1651 C CA . GLU A 1 200 ? -6.127 -16.380 14.975 1.00 73.94 200 GLU A CA 1
ATOM 1652 C C . GLU A 1 200 ? -5.525 -17.768 15.240 1.00 73.94 200 GLU A C 1
ATOM 1654 O O . GLU A 1 200 ? -5.495 -18.615 14.339 1.00 73.94 200 GLU A O 1
ATOM 1659 N N . LYS A 1 201 ? -5.164 -18.068 16.497 1.00 82.94 201 LYS A N 1
ATOM 1660 C CA . LYS A 1 201 ? -4.753 -19.421 16.916 1.00 82.94 201 LYS A CA 1
ATOM 1661 C C . LYS A 1 201 ? -5.846 -20.455 16.637 1.00 82.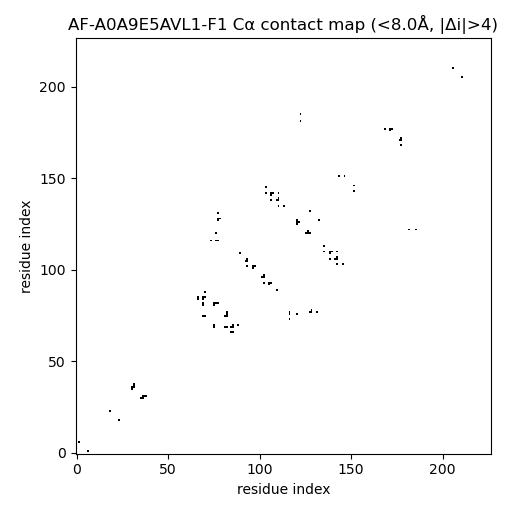94 201 LYS A C 1
ATOM 1663 O O . LYS A 1 201 ? -5.542 -21.547 16.144 1.00 82.94 201 LYS A O 1
ATOM 1668 N N . HIS A 1 202 ? -7.108 -20.121 16.907 1.00 76.06 202 HIS A N 1
ATOM 1669 C CA . HIS A 1 202 ? -8.242 -20.997 16.620 1.00 76.06 202 HIS A CA 1
ATOM 1670 C C . HIS A 1 202 ? -8.411 -21.236 15.110 1.00 76.06 202 HIS A C 1
ATOM 1672 O O . HIS A 1 202 ? -8.492 -22.385 14.671 1.00 76.06 202 HIS A O 1
ATOM 1678 N N . ARG A 1 203 ? -8.355 -20.182 14.283 1.00 73.12 203 ARG A N 1
ATOM 1679 C CA . ARG A 1 203 ? -8.439 -20.278 12.813 1.00 73.12 203 ARG A CA 1
ATOM 1680 C C . ARG A 1 203 ? -7.324 -21.156 12.235 1.00 73.12 203 ARG A C 1
ATOM 1682 O O . ARG A 1 203 ? -7.583 -21.965 11.344 1.00 73.12 203 ARG A O 1
ATOM 1689 N N . VAL A 1 204 ? -6.096 -21.040 12.750 1.00 78.88 204 VAL A N 1
ATOM 1690 C CA . VAL A 1 204 ? -4.963 -21.888 12.336 1.00 78.88 204 VAL A CA 1
ATOM 1691 C C . VAL A 1 204 ? -5.193 -23.357 12.711 1.00 78.88 204 VAL A C 1
ATOM 1693 O O . VAL A 1 204 ? -4.895 -24.237 11.901 1.00 78.88 204 VAL A O 1
ATOM 1696 N N . ARG A 1 205 ? -5.760 -23.647 13.893 1.00 78.44 205 ARG A N 1
ATOM 1697 C CA . ARG A 1 205 ? -6.119 -25.022 14.293 1.00 78.44 205 ARG A CA 1
ATOM 1698 C C . ARG A 1 205 ? -7.184 -25.628 13.383 1.00 78.44 205 ARG A C 1
ATOM 1700 O O . ARG A 1 205 ? -6.982 -26.736 12.894 1.00 78.44 205 ARG A O 1
ATOM 1707 N N . VAL A 1 206 ? -8.259 -24.893 13.102 1.00 76.75 206 VAL A N 1
ATOM 1708 C CA . VAL A 1 206 ? -9.340 -25.358 12.214 1.00 76.75 206 VAL A CA 1
ATOM 1709 C C . VAL A 1 206 ? -8.821 -25.623 10.796 1.00 76.75 206 VAL A C 1
ATOM 1711 O O . VAL A 1 206 ? -9.197 -26.613 10.182 1.00 76.75 206 VAL A O 1
ATOM 1714 N N . LYS A 1 207 ? -7.888 -24.807 10.281 1.00 75.19 207 LYS A N 1
ATOM 1715 C CA . LYS A 1 207 ? -7.255 -25.071 8.975 1.00 75.19 207 LYS A CA 1
ATOM 1716 C C . LYS A 1 207 ? -6.331 -26.293 8.969 1.00 75.19 207 LYS A C 1
ATOM 1718 O O . LYS A 1 207 ? -6.241 -26.960 7.944 1.00 75.19 207 LYS A O 1
ATOM 1723 N N . LYS A 1 208 ? -5.622 -26.583 10.068 1.00 79.25 208 LYS A N 1
ATOM 1724 C CA . LYS A 1 208 ? -4.739 -27.765 10.169 1.00 79.25 208 LYS A CA 1
ATOM 1725 C C . LYS A 1 208 ? -5.510 -29.073 10.320 1.00 79.25 208 LYS A C 1
ATOM 1727 O O . LYS A 1 208 ? -5.027 -30.119 9.894 1.00 79.25 208 LYS A O 1
ATOM 1732 N N . HIS A 1 209 ? -6.686 -29.019 10.926 1.00 75.38 209 HIS A N 1
ATOM 1733 C CA . HIS A 1 209 ? -7.602 -30.143 11.008 1.00 75.38 209 HIS A CA 1
ATOM 1734 C C . HIS A 1 209 ? -8.899 -29.741 10.332 1.00 75.38 209 HIS A C 1
ATOM 1736 O O . HIS A 1 209 ? -9.856 -29.411 11.037 1.00 75.38 209 HIS A O 1
ATOM 1742 N N . PRO A 1 210 ? -8.953 -29.767 8.982 1.00 68.31 210 PRO A N 1
ATOM 1743 C CA . PRO A 1 210 ? -10.245 -29.803 8.338 1.00 68.31 210 PRO A CA 1
ATOM 1744 C C . PRO A 1 210 ? -10.902 -31.058 8.899 1.00 68.31 210 PRO A C 1
ATOM 1746 O O . PRO A 1 210 ? -10.476 -32.176 8.598 1.00 68.31 210 PRO A O 1
ATOM 1749 N N . ARG A 1 211 ? -11.865 -30.877 9.815 1.00 61.78 211 ARG A N 1
ATOM 1750 C CA . ARG A 1 211 ? -12.796 -31.944 10.164 1.00 61.78 211 ARG A CA 1
ATOM 1751 C C . ARG A 1 211 ? -13.213 -32.483 8.808 1.00 61.78 211 ARG A C 1
ATOM 1753 O O . ARG A 1 211 ? -13.706 -31.705 7.992 1.00 61.78 211 ARG A O 1
ATOM 1760 N N . LYS A 1 212 ? -12.905 -33.755 8.537 1.00 64.94 212 LYS A N 1
ATOM 1761 C CA . LYS A 1 212 ? -13.559 -34.484 7.460 1.00 64.94 212 LYS A CA 1
ATOM 1762 C C . LYS A 1 212 ? -15.028 -34.332 7.813 1.00 64.94 212 LYS A C 1
ATOM 1764 O O . LYS A 1 212 ? -15.488 -34.979 8.745 1.00 64.94 212 LYS A O 1
ATOM 1769 N N . SER A 1 213 ? -15.691 -33.340 7.229 1.00 59.12 213 SER A N 1
ATOM 1770 C CA . SER A 1 213 ? -17.132 -33.256 7.255 1.00 59.12 213 SER A CA 1
ATOM 1771 C C . SER A 1 213 ? -17.515 -34.532 6.550 1.00 59.12 213 SER A C 1
ATOM 1773 O O . SER A 1 213 ? -17.291 -34.657 5.345 1.00 59.12 213 SER A O 1
ATOM 1775 N N . GLU A 1 214 ? -17.876 -35.527 7.350 1.00 58.09 214 GLU A N 1
ATOM 1776 C CA . GLU A 1 214 ? -18.457 -36.761 6.881 1.00 58.09 214 GLU A CA 1
ATOM 1777 C C . GLU A 1 214 ? -19.555 -36.316 5.930 1.00 58.09 214 GLU A C 1
ATOM 1779 O O . GLU A 1 214 ? -20.528 -35.672 6.324 1.00 58.09 214 GLU A O 1
ATOM 1784 N N . THR A 1 215 ? -19.315 -36.521 4.638 1.00 57.88 215 THR A N 1
ATOM 1785 C CA . THR A 1 215 ? -20.361 -36.476 3.639 1.00 57.88 215 THR A CA 1
ATOM 1786 C C . THR A 1 215 ? -21.257 -37.648 3.988 1.00 57.88 215 THR A C 1
ATOM 1788 O O . THR A 1 215 ? -21.119 -38.730 3.426 1.00 57.88 215 THR A O 1
ATOM 1791 N N . ASN A 1 216 ? -22.150 -37.433 4.949 1.00 57.91 216 ASN A N 1
ATOM 1792 C CA . ASN A 1 216 ? -23.427 -38.109 4.985 1.00 57.91 216 ASN A CA 1
ATOM 1793 C C . ASN A 1 216 ? -24.180 -37.598 3.756 1.00 57.91 216 ASN A C 1
ATOM 1795 O O . ASN A 1 216 ? -25.046 -36.734 3.830 1.00 57.91 216 ASN A O 1
ATOM 1799 N N . THR A 1 217 ? -23.778 -38.097 2.588 1.00 56.84 217 THR A N 1
ATOM 1800 C CA . THR A 1 217 ? -24.721 -38.404 1.527 1.00 56.84 217 THR A CA 1
ATOM 1801 C C . THR A 1 217 ? -25.674 -39.424 2.130 1.00 56.84 217 THR A C 1
ATOM 1803 O O . THR A 1 217 ? -25.456 -40.627 2.013 1.00 56.84 217 THR A 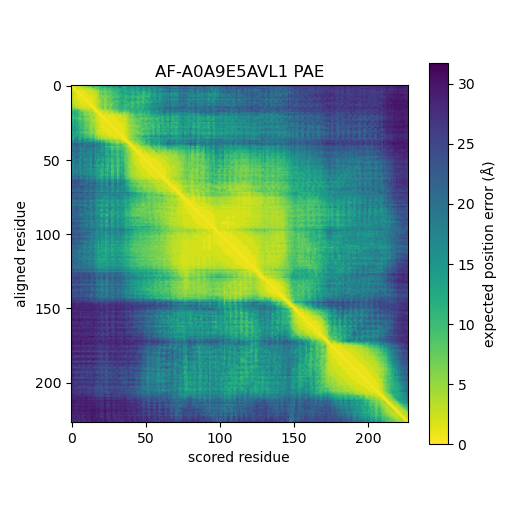O 1
ATOM 1806 N N . GLU A 1 218 ? -26.680 -38.934 2.857 1.00 62.19 218 GLU A N 1
ATOM 1807 C CA . GLU A 1 218 ? -27.963 -39.614 2.921 1.00 62.19 218 GLU A CA 1
ATOM 1808 C C . GLU A 1 218 ? -28.398 -39.747 1.465 1.00 62.19 218 GLU A C 1
ATOM 1810 O O . GLU A 1 218 ? -28.829 -38.793 0.818 1.00 62.19 218 GLU A O 1
ATOM 1815 N N . THR A 1 219 ? -28.138 -40.925 0.908 1.00 59.34 219 THR A N 1
ATOM 1816 C CA . THR A 1 219 ? -28.899 -41.477 -0.200 1.00 59.34 219 THR A CA 1
ATOM 1817 C C . THR A 1 219 ? -30.361 -41.394 0.209 1.00 59.34 219 THR A C 1
ATOM 1819 O O . THR A 1 219 ? -30.856 -42.240 0.946 1.00 59.34 219 THR A O 1
ATOM 1822 N N . PHE A 1 220 ? -31.017 -40.314 -0.211 1.00 60.41 220 PHE A N 1
ATOM 1823 C CA . PHE A 1 220 ? -32.456 -40.277 -0.395 1.00 60.41 220 PHE A CA 1
ATOM 1824 C C . PHE A 1 220 ? -32.742 -41.338 -1.461 1.00 60.41 220 PHE A C 1
ATOM 1826 O O . PHE A 1 220 ? -32.545 -41.109 -2.653 1.00 60.41 220 PHE A O 1
ATOM 1833 N N . GLU A 1 221 ? -33.044 -42.555 -1.015 1.00 60.88 221 GLU A N 1
ATOM 1834 C CA . GLU A 1 221 ? -33.713 -43.533 -1.857 1.00 60.88 221 GLU A CA 1
ATOM 1835 C C . GLU A 1 221 ? -35.121 -42.985 -2.087 1.00 60.88 221 GLU A C 1
ATOM 1837 O O . GLU A 1 221 ? -35.914 -42.859 -1.154 1.00 60.88 221 GLU A O 1
ATOM 1842 N N . ASP A 1 222 ? -35.381 -42.572 -3.327 1.00 61.38 222 ASP A N 1
ATOM 1843 C CA . ASP A 1 222 ? -36.719 -42.285 -3.825 1.00 61.38 222 ASP A CA 1
ATOM 1844 C C . ASP A 1 222 ? -37.552 -43.574 -3.714 1.00 61.38 222 ASP A C 1
ATOM 1846 O O . ASP A 1 222 ? -37.525 -44.437 -4.595 1.00 61.38 222 ASP A O 1
ATOM 1850 N N . GLU A 1 223 ? -38.287 -43.724 -2.611 1.00 60.69 223 GLU A N 1
ATOM 1851 C CA . GLU A 1 223 ? -39.455 -44.601 -2.545 1.00 60.69 223 GLU A CA 1
ATOM 1852 C C . GLU A 1 223 ? -40.591 -43.963 -3.361 1.00 60.69 223 GLU A C 1
ATOM 1854 O O . GLU A 1 223 ? -41.543 -43.399 -2.822 1.00 60.69 223 GLU A O 1
ATOM 1859 N N . ASP A 1 224 ? -40.494 -44.052 -4.689 1.00 63.19 224 ASP A N 1
ATOM 1860 C CA . ASP A 1 224 ? -41.655 -43.928 -5.569 1.00 63.19 224 ASP A CA 1
ATOM 1861 C C . ASP A 1 224 ? -42.398 -45.272 -5.577 1.00 63.19 224 ASP A C 1
ATOM 1863 O O . ASP A 1 224 ? -42.216 -46.127 -6.449 1.00 63.19 224 ASP A O 1
ATOM 1867 N N . GLU A 1 225 ? -43.258 -45.457 -4.572 1.00 65.94 225 GLU A N 1
ATOM 1868 C CA . GLU A 1 225 ? -44.303 -46.474 -4.576 1.00 65.94 225 GLU A CA 1
ATOM 1869 C C . GLU A 1 225 ? -45.688 -45.820 -4.780 1.00 65.94 225 GLU A C 1
ATOM 1871 O O . GLU A 1 225 ? -46.154 -44.998 -3.993 1.00 65.94 225 GLU A O 1
ATOM 1876 N N . VAL A 1 226 ? -46.382 -46.310 -5.815 1.00 63.47 226 VAL A N 1
ATOM 1877 C CA . VAL A 1 226 ? -47.846 -46.337 -6.009 1.00 63.47 226 VAL A CA 1
ATOM 1878 C C . VAL A 1 226 ? -48.543 -45.080 -6.571 1.00 63.47 226 VAL A C 1
ATOM 1880 O O . VAL A 1 226 ? -49.050 -44.229 -5.838 1.00 63.47 226 VAL A O 1
ATOM 1883 N N . ARG A 1 227 ? -48.821 -45.112 -7.885 1.00 55.47 227 ARG A N 1
ATOM 1884 C CA . ARG A 1 227 ? -50.179 -45.406 -8.404 1.00 55.47 227 ARG A CA 1
ATOM 1885 C C . ARG A 1 227 ? -50.203 -45.786 -9.881 1.00 55.47 227 ARG A C 1
ATOM 1887 O O . ARG A 1 227 ? -49.606 -45.052 -10.692 1.00 55.47 227 ARG A O 1
#

Nearest PDB structures (foldseek):
  8ek4-assembly1_A  TM=3.324E-01  e=4.687E+00  synthetic construct

Foldseek 3Di:
DDDPVVVVVVVVVPVVPPDDPVVVVVVVVVCVVVVVDDPVPVVVVVVVVVVVVVVVVVVVVVCVVVVCCCQPDLVNAPVHPCVVVNVVVLVVCLVPQPDPVSNLVSLVVVLVSVLSSVLVCLLVVHDDDPVVVVVSVVSLVVNCVSDPDPCNVVSVVSVVVVVVSVVQVVPPPDPVSSVVSSVVSVVVVVVVVVVVVVVVVVVVVCVVDVPPPPPPPPPPPPPPDDD

pLDDT: mean 77.99, std 11.63, range [47.78, 96.06]

Sequence (227 aa):
MISPRISWLFRRMSRRAKPERSFYLSLQDKLEEAGYFPRTHRTMWSYRWKTICASLSIFLSLTAGTGVYAYASDEVLPDHPLYGLRAVMEGAEVQLAYSSDKQTDIQLKHARRRMREVRLMSLREKSWPPGQRNRFIQSLAHVSVSSTLPTHEILQVEKQELAEIFEQEHEAQTREERVELKRQLREQVEAIDQDLQSLEKHRVRVKKHPRKSETNTETFEDEDEVR

Secondary structure (DSSP, 8-state):
---HHHHHHHHHHHHH----HHHHHHHHHHHHHTTSS-THHHHHHHHHHHHHHHHHHHHHHHHHHHHHHHHH-TT--TTSTTHHHHHHHHHHHHHH--SHHHHHHHHHHHHHHHHHHHHHHHHTTPPPPTTHHHHHHHHHHHHHHH--STHHHHHHHHHHHHHHHHHHHHH--SHHHHHHHHHHHHHHHHHHHHHHHHHHHHHHHHHHS------------------

Mean predicted aligned error: 14.98 Å